Protein AF-A0A2J7TBV0-F1 (afdb_monomer_lite)

Structure (mmCIF, N/CA/C/O backbone):
data_AF-A0A2J7TBV0-F1
#
_entry.id   AF-A0A2J7TBV0-F1
#
loop_
_atom_site.group_PDB
_atom_site.id
_atom_site.type_symbol
_atom_site.label_atom_id
_atom_site.label_alt_id
_atom_site.label_comp_id
_atom_site.label_asym_id
_atom_site.label_entity_id
_atom_site.label_seq_id
_atom_site.pdbx_PDB_ins_code
_atom_site.Cartn_x
_atom_site.Cartn_y
_atom_site.Cartn_z
_atom_site.occupancy
_atom_site.B_iso_or_equiv
_atom_site.auth_seq_id
_atom_site.auth_comp_id
_atom_site.auth_asym_id
_atom_site.auth_atom_id
_atom_site.pdbx_PDB_model_num
ATOM 1 N N . MET A 1 1 ? -42.377 -60.616 -18.550 1.00 42.97 1 MET A N 1
ATOM 2 C CA . MET A 1 1 ? -41.086 -60.038 -18.111 1.00 42.97 1 MET A CA 1
ATOM 3 C C . MET A 1 1 ? -41.084 -58.560 -18.477 1.00 42.97 1 MET A C 1
ATOM 5 O O . MET A 1 1 ? -40.871 -58.230 -19.633 1.00 42.97 1 MET A O 1
ATOM 9 N N . ILE A 1 2 ? -41.424 -57.682 -17.532 1.00 37.06 2 ILE A N 1
ATOM 10 C CA . ILE A 1 2 ? -41.515 -56.232 -17.755 1.00 37.06 2 ILE A CA 1
ATOM 11 C C . ILE A 1 2 ? -40.296 -55.597 -17.078 1.00 37.06 2 ILE A C 1
ATOM 13 O O . ILE A 1 2 ? -40.142 -55.710 -15.865 1.00 37.06 2 ILE A O 1
ATOM 17 N N . LYS A 1 3 ? -39.403 -54.981 -17.861 1.00 40.81 3 LYS A N 1
ATOM 18 C CA . LYS A 1 3 ? -38.279 -54.185 -17.348 1.00 40.81 3 LYS A CA 1
ATOM 19 C C . LYS A 1 3 ? -38.785 -52.775 -17.041 1.00 40.81 3 LYS A C 1
ATOM 21 O O . LYS A 1 3 ? -38.990 -51.991 -17.960 1.00 40.81 3 LYS A O 1
ATOM 26 N N . VAL A 1 4 ? -38.953 -52.453 -15.761 1.00 39.38 4 VAL A N 1
ATOM 27 C CA . VAL A 1 4 ? -39.132 -51.071 -15.293 1.00 39.38 4 VAL A CA 1
ATOM 28 C C . VAL A 1 4 ? -37.764 -50.563 -14.844 1.00 39.38 4 VAL A C 1
ATOM 30 O O . VAL A 1 4 ? -37.276 -50.917 -13.776 1.00 39.38 4 VAL A O 1
ATOM 33 N N . GLY A 1 5 ? -37.106 -49.785 -15.702 1.00 37.09 5 GLY A N 1
ATOM 34 C CA . GLY A 1 5 ? -35.880 -49.069 -15.364 1.00 37.09 5 GLY A CA 1
ATOM 35 C C . GLY A 1 5 ? -36.220 -47.690 -14.813 1.00 37.09 5 GLY A C 1
ATOM 36 O O . GLY A 1 5 ? -36.331 -46.739 -15.579 1.00 37.09 5 GLY A O 1
ATOM 37 N N . ALA A 1 6 ? -36.384 -47.574 -13.497 1.00 41.81 6 ALA A N 1
ATOM 38 C CA . ALA A 1 6 ? -36.462 -46.281 -12.827 1.00 41.81 6 ALA A CA 1
ATOM 39 C C . ALA A 1 6 ? -35.046 -45.690 -12.710 1.00 41.81 6 ALA A C 1
ATOM 41 O O . ALA A 1 6 ? -34.266 -46.090 -11.848 1.00 41.81 6 ALA A O 1
ATOM 42 N N . LYS A 1 7 ? -34.694 -44.740 -13.582 1.00 44.16 7 LYS A N 1
ATOM 43 C CA . LYS A 1 7 ? -33.572 -43.826 -13.331 1.00 44.16 7 LYS A CA 1
ATOM 44 C C . LYS A 1 7 ? -34.118 -42.630 -12.556 1.00 44.16 7 LYS A C 1
ATOM 46 O O . LYS A 1 7 ? -34.693 -41.719 -13.141 1.00 44.16 7 LYS A O 1
ATOM 51 N N . SER A 1 8 ? -33.956 -42.668 -11.236 1.00 41.19 8 SER A N 1
ATOM 52 C CA . SER A 1 8 ? -34.124 -41.496 -10.377 1.00 41.19 8 SER A CA 1
ATOM 53 C C . SER A 1 8 ? -32.992 -40.517 -10.693 1.00 41.19 8 SER A C 1
ATOM 55 O O . SER A 1 8 ? -31.846 -40.731 -10.301 1.00 41.19 8 SER A O 1
ATOM 57 N N . SER A 1 9 ? -33.291 -39.493 -11.492 1.00 42.16 9 SER A N 1
ATOM 58 C CA . SER A 1 9 ? -32.390 -38.367 -11.727 1.00 42.16 9 SER A CA 1
ATOM 59 C C . SER A 1 9 ? -32.469 -37.459 -10.506 1.00 42.16 9 SER A C 1
ATOM 61 O O . SER A 1 9 ? -33.382 -36.645 -10.392 1.00 42.16 9 SER A O 1
ATOM 63 N N . ALA A 1 10 ? -31.545 -37.641 -9.564 1.00 45.66 10 ALA A N 1
ATOM 64 C CA . ALA A 1 10 ? -31.385 -36.734 -8.440 1.00 45.66 10 ALA A CA 1
ATOM 65 C C . ALA A 1 10 ? -31.025 -35.340 -8.976 1.00 45.66 10 ALA A C 1
ATOM 67 O O . ALA A 1 10 ? -29.936 -35.125 -9.506 1.00 45.66 10 ALA A O 1
ATOM 68 N N . LEU A 1 11 ? -31.969 -34.407 -8.856 1.00 44.00 11 LEU A N 1
ATOM 69 C CA . LEU A 1 11 ? -31.738 -32.973 -8.978 1.00 44.00 11 LEU A CA 1
ATOM 70 C C . LEU A 1 11 ? -30.749 -32.566 -7.880 1.00 44.00 11 LEU A C 1
ATOM 72 O O . LEU A 1 11 ? -31.141 -32.348 -6.736 1.00 44.00 11 LEU A O 1
ATOM 76 N N . GLN A 1 12 ? -29.460 -32.503 -8.209 1.00 44.91 12 GLN A N 1
ATOM 77 C CA . GLN A 1 12 ? -28.516 -31.737 -7.405 1.00 44.91 12 GLN A CA 1
ATOM 78 C C . GLN A 1 12 ? -28.808 -30.253 -7.661 1.00 44.91 12 GLN A C 1
ATOM 80 O O . GLN A 1 12 ? -28.799 -29.840 -8.825 1.00 44.91 12 GLN A O 1
ATOM 85 N N . PRO A 1 13 ? -29.091 -29.441 -6.630 1.00 43.09 13 PRO A N 1
ATOM 86 C CA . PRO A 1 13 ? -29.135 -28.002 -6.813 1.00 43.09 13 PRO A CA 1
ATOM 87 C C . PRO A 1 13 ? -27.728 -27.540 -7.202 1.00 43.09 13 PRO A C 1
ATOM 89 O O . PRO A 1 13 ? -26.787 -27.681 -6.422 1.00 43.09 13 PRO A O 1
ATOM 92 N N . GLN A 1 14 ? -27.579 -27.027 -8.426 1.00 43.31 14 GLN A N 1
ATOM 93 C CA . GLN A 1 14 ? -26.385 -26.286 -8.816 1.00 43.31 14 GLN A CA 1
ATOM 94 C C . GLN A 1 14 ? -26.271 -25.093 -7.869 1.00 43.31 14 GLN A C 1
ATOM 96 O O . GLN A 1 14 ? -27.146 -24.226 -7.844 1.00 43.31 14 GLN A O 1
ATOM 101 N N . ALA A 1 15 ? -25.220 -25.089 -7.051 1.00 40.31 15 ALA A N 1
ATOM 102 C CA . ALA A 1 15 ? -24.839 -23.915 -6.295 1.00 40.31 15 ALA A CA 1
ATOM 103 C C . ALA A 1 15 ? -24.536 -22.818 -7.317 1.00 40.31 15 ALA A C 1
ATOM 105 O O . ALA A 1 15 ? -23.576 -22.913 -8.078 1.00 40.31 15 ALA A O 1
ATOM 106 N N . VAL A 1 16 ? -25.410 -21.818 -7.381 1.00 43.25 16 VAL A N 1
ATOM 107 C CA . VAL A 1 16 ? -25.136 -20.577 -8.093 1.00 43.25 16 VAL A CA 1
ATOM 108 C C . VAL A 1 16 ? -24.029 -19.905 -7.292 1.00 43.25 16 VAL A C 1
ATOM 110 O O . VAL A 1 16 ? -24.290 -19.279 -6.265 1.00 43.25 16 VAL A O 1
ATOM 113 N N . GLU A 1 17 ? -22.780 -20.129 -7.695 1.00 41.47 17 GLU A N 1
ATOM 114 C CA . GLU A 1 17 ? -21.647 -19.351 -7.213 1.00 41.47 17 GLU A CA 1
ATOM 115 C C . GLU A 1 17 ? -21.907 -17.905 -7.632 1.00 41.47 17 GLU A C 1
ATOM 117 O O . GLU A 1 17 ? -21.754 -17.516 -8.785 1.00 41.47 17 GLU A O 1
ATOM 122 N N . SER A 1 18 ? -22.422 -17.124 -6.687 1.00 43.84 18 SER A N 1
ATOM 123 C CA . SER A 1 18 ? -22.529 -15.681 -6.815 1.00 43.84 18 SER A CA 1
ATOM 124 C C . SER A 1 18 ? -21.120 -15.135 -7.046 1.00 43.84 18 SER A C 1
ATOM 126 O O . SER A 1 18 ? -20.334 -15.088 -6.099 1.00 43.84 18 SER A O 1
ATOM 128 N N . GLU A 1 19 ? -20.825 -14.696 -8.273 1.00 43.16 19 GLU A N 1
ATOM 129 C CA . GLU A 1 19 ? -19.667 -13.875 -8.664 1.00 43.16 19 GLU A CA 1
ATOM 130 C C . GLU A 1 19 ? -19.711 -12.497 -7.974 1.00 43.16 19 GLU A C 1
ATOM 132 O O . GLU A 1 19 ? -19.735 -11.441 -8.605 1.00 43.16 19 GLU A O 1
ATOM 137 N N . ALA A 1 20 ? -19.744 -12.469 -6.643 1.00 45.41 20 ALA A N 1
ATOM 138 C CA . ALA A 1 20 ? -19.307 -11.278 -5.943 1.00 45.41 20 ALA A CA 1
ATOM 139 C C . ALA A 1 20 ? -17.801 -11.158 -6.227 1.00 45.41 20 ALA A C 1
ATOM 141 O O . ALA A 1 20 ? -17.081 -12.132 -5.980 1.00 45.41 20 ALA A O 1
ATOM 142 N N . PRO A 1 21 ? -17.308 -10.026 -6.763 1.00 52.91 21 PRO A N 1
ATOM 143 C CA . PRO A 1 21 ? -15.885 -9.860 -7.010 1.00 52.91 21 PRO A CA 1
ATOM 144 C C . PRO A 1 21 ? -15.142 -10.140 -5.707 1.00 52.91 21 PRO A C 1
ATOM 146 O O . PRO A 1 21 ? -15.415 -9.514 -4.678 1.00 52.91 21 PRO A O 1
ATOM 149 N N . SER A 1 22 ? -14.257 -11.139 -5.740 1.00 70.94 22 SER A N 1
ATOM 150 C CA . SER A 1 22 ? -13.472 -11.537 -4.579 1.00 70.94 22 SER A CA 1
ATOM 151 C C . SER A 1 22 ? -12.719 -10.311 -4.074 1.00 70.94 22 SER A C 1
ATOM 153 O O . SER A 1 22 ? -11.893 -9.745 -4.791 1.00 7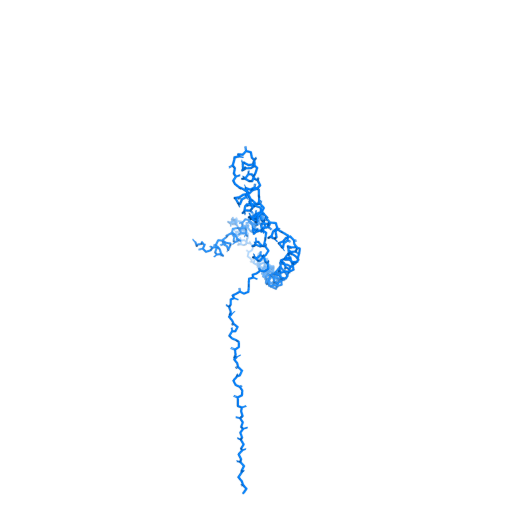0.94 22 SER A O 1
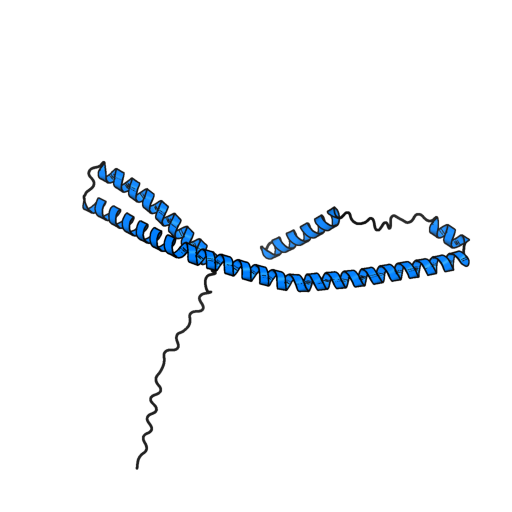ATOM 155 N N . GLU A 1 23 ? -13.046 -9.870 -2.864 1.00 84.75 23 GLU A N 1
ATOM 156 C CA . GLU A 1 23 ? -12.436 -8.702 -2.241 1.00 84.75 23 GLU A CA 1
ATOM 157 C C . GLU A 1 23 ? -10.908 -8.835 -2.237 1.00 84.75 23 GLU A C 1
ATOM 159 O O . GLU A 1 23 ? -10.368 -9.873 -1.842 1.00 84.75 23 GLU A O 1
ATOM 164 N N . SER A 1 24 ? -10.199 -7.787 -2.672 1.00 91.44 24 SER A N 1
ATOM 165 C CA . SER A 1 24 ? -8.737 -7.833 -2.705 1.00 91.44 24 SER A CA 1
ATOM 166 C C . SER A 1 24 ? -8.167 -7.996 -1.284 1.00 91.44 24 SER A C 1
ATOM 168 O O . SER A 1 24 ? -8.729 -7.447 -0.328 1.00 91.44 24 SER A O 1
ATOM 170 N N . PRO A 1 25 ? -7.018 -8.677 -1.106 1.00 91.12 25 PRO A N 1
ATOM 171 C CA . PRO A 1 25 ? -6.376 -8.799 0.203 1.00 91.12 25 PRO A CA 1
ATOM 172 C C . PRO A 1 25 ? -6.093 -7.447 0.877 1.00 91.12 25 PRO A C 1
ATOM 174 O O . PRO A 1 25 ? -6.204 -7.329 2.097 1.00 91.12 25 PRO A O 1
ATOM 177 N N . ALA A 1 26 ? -5.778 -6.413 0.089 1.00 90.56 26 ALA A N 1
ATOM 178 C CA . ALA A 1 26 ? -5.556 -5.057 0.586 1.00 90.56 26 ALA A CA 1
ATOM 179 C C . ALA A 1 26 ? -6.853 -4.410 1.098 1.00 90.56 26 ALA A C 1
ATOM 181 O O . ALA A 1 26 ? -6.856 -3.809 2.172 1.00 90.56 26 ALA A O 1
ATOM 182 N N . THR A 1 27 ? -7.961 -4.582 0.374 1.00 94.00 27 THR A N 1
ATOM 183 C CA . THR A 1 27 ? -9.289 -4.098 0.784 1.00 94.00 27 THR A CA 1
ATOM 184 C C . THR A 1 27 ? -9.754 -4.800 2.060 1.00 94.00 27 THR A C 1
ATOM 186 O O . THR A 1 27 ? -10.174 -4.136 3.007 1.00 94.00 27 THR A O 1
ATOM 189 N N . ALA A 1 28 ? -9.576 -6.122 2.137 1.00 93.06 28 ALA A N 1
ATOM 190 C CA . ALA A 1 28 ? -9.932 -6.907 3.315 1.00 93.06 28 ALA A CA 1
ATOM 191 C C . ALA A 1 28 ? -9.122 -6.500 4.557 1.00 93.06 28 ALA A C 1
ATOM 193 O O . ALA A 1 28 ? -9.680 -6.419 5.656 1.00 93.06 28 ALA A O 1
ATOM 194 N N . LEU A 1 29 ? -7.824 -6.218 4.389 1.00 94.50 29 LEU A N 1
ATOM 195 C CA . LEU A 1 29 ? -6.967 -5.685 5.448 1.00 94.50 29 LEU A CA 1
ATOM 196 C C . LEU A 1 29 ? -7.436 -4.298 5.903 1.00 94.50 29 LEU A C 1
ATOM 198 O O . LEU A 1 29 ? -7.641 -4.093 7.097 1.00 94.50 29 LEU A O 1
ATOM 202 N N . ALA A 1 30 ? -7.652 -3.374 4.962 1.00 94.56 30 ALA A N 1
ATOM 203 C CA . ALA A 1 30 ? -8.100 -2.015 5.260 1.00 94.56 30 ALA A CA 1
ATOM 204 C C . ALA A 1 30 ? -9.441 -2.005 6.005 1.00 94.56 30 ALA A C 1
ATOM 206 O O . ALA A 1 30 ? -9.587 -1.301 7.003 1.00 94.56 30 ALA A O 1
ATOM 207 N N . ARG A 1 31 ? -10.397 -2.842 5.582 1.00 95.38 31 ARG A N 1
ATOM 208 C CA . ARG A 1 31 ? -11.678 -3.005 6.276 1.00 95.38 31 ARG A CA 1
ATOM 209 C C . ARG A 1 31 ? -11.481 -3.538 7.696 1.00 95.38 31 ARG A C 1
ATOM 211 O O . ARG A 1 31 ? -12.053 -2.991 8.632 1.00 95.38 31 ARG A O 1
ATOM 218 N N . ALA A 1 32 ? -10.662 -4.574 7.879 1.00 95.06 32 ALA A N 1
ATOM 219 C CA . ALA A 1 32 ? -10.413 -5.147 9.202 1.00 95.06 32 ALA A CA 1
ATOM 220 C C . ALA A 1 32 ? -9.733 -4.155 10.164 1.00 95.06 32 ALA A C 1
ATOM 222 O O . ALA A 1 32 ? -10.087 -4.117 11.345 1.00 95.06 32 ALA A O 1
ATOM 223 N N . ASP A 1 33 ? -8.790 -3.346 9.671 1.00 96.50 33 ASP A N 1
ATOM 224 C CA . ASP A 1 33 ? -8.160 -2.278 10.452 1.00 96.50 33 ASP A CA 1
ATOM 225 C C . ASP A 1 33 ? -9.165 -1.159 10.782 1.00 96.50 33 ASP A C 1
ATOM 227 O O . ASP A 1 33 ? -9.232 -0.726 11.935 1.00 96.50 33 ASP A O 1
ATOM 231 N N . ALA A 1 34 ? -10.001 -0.745 9.823 1.00 96.88 34 ALA A N 1
ATOM 232 C CA . ALA A 1 34 ? -11.037 0.267 10.035 1.00 96.88 34 ALA A CA 1
ATOM 233 C C . ALA A 1 34 ? -12.075 -0.172 11.078 1.00 96.88 34 ALA A C 1
ATOM 235 O O . ALA A 1 34 ? -12.381 0.580 12.001 1.00 96.88 34 ALA A O 1
ATOM 236 N N . GLU A 1 35 ? -12.565 -1.410 10.991 1.00 96.69 35 GLU A N 1
ATOM 237 C CA . GLU A 1 35 ? -13.496 -1.968 11.975 1.00 96.69 35 GLU A CA 1
ATOM 238 C C . GLU A 1 35 ? -12.882 -2.043 13.379 1.00 96.69 35 GLU A C 1
ATOM 240 O O . GLU A 1 35 ? -13.554 -1.757 14.369 1.00 96.69 35 GLU A O 1
ATOM 245 N N . ARG A 1 36 ? -11.591 -2.390 13.485 1.00 97.56 36 ARG A N 1
ATOM 246 C CA . ARG A 1 36 ? -10.885 -2.395 14.774 1.00 97.56 36 ARG A CA 1
ATOM 247 C C . ARG A 1 36 ? -10.792 -0.991 15.366 1.00 97.56 36 ARG A C 1
ATOM 249 O O . ARG A 1 36 ? -11.001 -0.828 16.565 1.00 97.56 36 ARG A O 1
ATOM 256 N N . LEU A 1 37 ? -10.446 0.005 14.550 1.00 97.75 37 LEU A N 1
ATOM 257 C CA . LEU A 1 37 ? -10.337 1.400 14.986 1.00 97.75 37 LEU A CA 1
ATOM 258 C C . LEU A 1 37 ? -11.698 1.971 15.396 1.00 97.75 37 LEU A C 1
ATOM 260 O O . LEU A 1 37 ? -11.785 2.627 16.431 1.00 97.75 37 LEU A O 1
ATOM 264 N N . ALA A 1 38 ? -12.756 1.663 14.644 1.00 97.56 38 ALA A N 1
ATOM 265 C CA . ALA A 1 38 ? -14.120 2.045 14.993 1.00 97.56 38 ALA A CA 1
ATOM 266 C C . ALA A 1 38 ? -14.545 1.440 16.341 1.00 97.56 38 ALA A C 1
ATOM 268 O O . ALA A 1 38 ? -15.010 2.166 17.213 1.00 97.56 38 ALA A O 1
ATOM 269 N N . ALA A 1 39 ? -14.291 0.144 16.555 1.00 97.38 39 ALA A N 1
ATOM 270 C CA . ALA A 1 39 ? -14.605 -0.521 17.819 1.00 97.38 39 ALA A CA 1
ATOM 271 C C . ALA A 1 39 ? -13.786 0.025 19.006 1.00 97.38 39 ALA A C 1
ATOM 273 O O . ALA A 1 39 ? -14.289 0.085 20.125 1.00 97.38 39 ALA A O 1
ATOM 274 N N . LEU A 1 40 ? -12.534 0.449 18.784 1.00 98.06 40 LEU A N 1
ATOM 275 C CA . LEU A 1 40 ? -11.731 1.127 19.810 1.00 98.06 40 LEU A CA 1
ATOM 276 C C . LEU A 1 40 ? -12.327 2.484 20.195 1.00 98.06 40 LEU A C 1
ATOM 278 O O . LEU A 1 40 ? -12.428 2.778 21.383 1.00 98.06 40 LEU A O 1
ATOM 282 N N . ALA A 1 41 ? -12.734 3.285 19.208 1.00 97.88 41 ALA A N 1
ATOM 283 C CA . ALA A 1 41 ? -13.358 4.583 19.448 1.00 97.88 41 ALA A CA 1
ATOM 284 C C . ALA A 1 41 ? -14.712 4.441 20.161 1.00 97.88 41 ALA A C 1
ATOM 286 O O . ALA A 1 41 ? -14.973 5.150 21.130 1.00 97.88 41 ALA A O 1
ATOM 287 N N . GLU A 1 42 ? -15.541 3.488 19.727 1.00 97.69 42 GLU A N 1
ATOM 288 C CA . GLU A 1 42 ? -16.819 3.165 20.370 1.00 97.69 42 GLU A CA 1
ATOM 289 C C . GLU A 1 42 ? -16.612 2.733 21.827 1.00 97.69 42 GLU A C 1
ATOM 291 O O . GLU A 1 42 ? -17.279 3.240 22.727 1.00 97.69 42 GLU A O 1
ATOM 296 N N . ARG A 1 43 ? -15.639 1.850 22.089 1.00 98.00 43 ARG A N 1
ATOM 297 C CA . ARG A 1 43 ? -15.316 1.416 23.453 1.00 98.00 43 ARG A CA 1
ATOM 298 C C . ARG A 1 43 ? -14.933 2.591 24.349 1.00 98.00 43 ARG A C 1
ATOM 300 O O . ARG A 1 43 ? -15.389 2.643 25.486 1.00 98.00 43 ARG A O 1
ATOM 307 N N . GLU A 1 44 ? -14.104 3.508 23.860 1.00 98.06 44 GLU A N 1
ATOM 308 C CA . GLU A 1 44 ? -13.669 4.674 24.636 1.00 98.06 44 GLU A CA 1
ATOM 309 C C . GLU A 1 44 ? -14.856 5.573 25.013 1.00 98.06 44 GLU A C 1
ATOM 311 O O . GLU A 1 44 ? -15.001 5.966 26.170 1.00 98.06 44 GLU A O 1
ATOM 316 N N . GLN A 1 45 ? -15.766 5.818 24.064 1.00 97.75 45 GLN A N 1
ATOM 317 C CA . GLN A 1 45 ? -17.000 6.568 24.317 1.00 97.75 45 GLN A CA 1
ATOM 318 C C . GLN A 1 45 ? -17.892 5.872 25.351 1.00 97.75 45 GLN A C 1
ATOM 320 O O . GLN A 1 45 ? -18.423 6.522 26.251 1.00 97.75 45 GLN A O 1
ATOM 325 N N . LEU A 1 46 ? -18.038 4.549 25.253 1.00 97.62 46 LEU A N 1
ATOM 326 C CA . LEU A 1 46 ? -18.834 3.763 26.195 1.00 97.62 46 LEU A CA 1
ATOM 327 C C . LEU A 1 46 ? -18.223 3.747 27.600 1.00 97.62 46 LEU A C 1
ATOM 329 O O . LEU A 1 46 ? -18.963 3.824 28.575 1.00 97.62 46 LEU A O 1
ATOM 333 N N . ILE A 1 47 ? -16.892 3.691 27.721 1.00 96.38 47 ILE A N 1
ATOM 334 C CA . ILE A 1 47 ? -16.195 3.802 29.011 1.00 96.38 47 ILE A CA 1
ATOM 335 C C . ILE A 1 47 ? -16.455 5.174 29.643 1.00 96.38 47 ILE A C 1
ATOM 337 O O . ILE A 1 47 ? -16.772 5.237 30.831 1.00 96.38 47 ILE A O 1
ATOM 341 N N . GLY A 1 48 ? -16.382 6.254 28.856 1.00 95.31 48 GLY A N 1
ATOM 342 C CA . GLY A 1 48 ? -16.729 7.602 29.317 1.00 95.31 48 GLY A CA 1
ATOM 343 C C . GLY A 1 48 ? -18.174 7.686 29.812 1.00 95.31 48 GLY A C 1
ATOM 344 O O . GLY A 1 48 ? -18.416 8.077 30.952 1.00 95.31 48 GLY A O 1
ATOM 345 N N . ARG A 1 49 ? -19.126 7.200 29.007 1.00 95.62 49 ARG A N 1
ATOM 346 C CA . ARG A 1 49 ? -20.549 7.153 29.372 1.00 95.62 49 ARG A CA 1
ATOM 347 C C . ARG A 1 49 ? -20.798 6.335 30.639 1.00 95.62 49 ARG A C 1
ATOM 349 O O . ARG A 1 49 ? -21.556 6.755 31.505 1.00 95.62 49 ARG A O 1
ATOM 356 N N . ARG A 1 50 ? -20.146 5.179 30.778 1.00 95.62 50 ARG A N 1
ATOM 357 C CA . ARG A 1 50 ? -20.237 4.342 31.981 1.00 95.62 50 ARG A CA 1
ATOM 358 C C . ARG A 1 50 ? -19.746 5.089 33.221 1.00 95.62 50 ARG A C 1
ATOM 360 O O . ARG A 1 50 ? -20.369 4.990 34.272 1.00 95.62 50 ARG A O 1
ATOM 367 N N . ALA A 1 51 ? -18.638 5.823 33.111 1.00 94.44 51 ALA A N 1
ATOM 368 C CA . ALA A 1 51 ? -18.101 6.608 34.219 1.00 94.44 51 ALA A CA 1
ATOM 369 C C . ALA A 1 51 ? -19.064 7.729 34.646 1.00 94.44 51 ALA A C 1
ATOM 371 O O . ALA A 1 51 ? -19.268 7.924 35.841 1.00 94.44 51 ALA A O 1
ATOM 372 N N . GLU A 1 52 ? -19.699 8.412 33.689 1.00 94.88 52 GLU A N 1
ATOM 373 C CA . GLU A 1 52 ? -20.738 9.416 33.959 1.00 94.88 52 GLU A CA 1
ATOM 374 C C . GLU A 1 52 ? -21.963 8.802 34.648 1.00 94.88 52 GLU A C 1
ATOM 376 O O . GLU A 1 52 ? -22.463 9.356 35.624 1.00 94.88 52 GLU A O 1
ATOM 381 N N . MET A 1 53 ? -22.411 7.630 34.190 1.00 93.75 53 MET A N 1
ATOM 382 C CA . MET A 1 53 ? -23.549 6.915 34.775 1.00 93.75 53 MET A CA 1
ATOM 383 C C . MET A 1 53 ? -23.281 6.475 36.216 1.00 93.75 53 MET A C 1
ATOM 385 O O . MET A 1 53 ? -24.147 6.643 37.067 1.00 93.75 53 MET A O 1
ATOM 389 N N . LEU A 1 54 ? -22.072 5.984 36.505 1.00 91.44 54 LEU A N 1
ATOM 390 C CA . LEU A 1 54 ? -21.659 5.608 37.863 1.00 91.44 54 LEU A CA 1
ATOM 391 C C . LEU A 1 54 ? -21.453 6.809 38.796 1.00 91.44 54 LEU A C 1
ATOM 393 O O . LEU A 1 54 ? -21.506 6.646 40.013 1.00 91.44 54 LEU A O 1
ATOM 397 N N . ALA A 1 55 ? -21.177 7.996 38.250 1.00 92.06 55 ALA A N 1
ATOM 398 C CA . ALA A 1 55 ? -21.098 9.234 39.022 1.00 92.06 55 ALA A CA 1
ATOM 399 C C . ALA A 1 55 ? -22.481 9.861 39.288 1.00 92.06 55 ALA A C 1
ATOM 401 O O . ALA A 1 55 ? -22.602 10.703 40.179 1.00 92.06 55 ALA A O 1
ATOM 402 N N . GLY A 1 56 ? -23.499 9.483 38.510 1.00 89.69 56 GLY A N 1
ATOM 403 C CA . GLY A 1 56 ? -24.888 9.908 38.672 1.00 89.69 56 GLY A CA 1
ATOM 404 C C . GLY A 1 56 ? -25.762 8.877 39.393 1.00 89.69 56 GLY A C 1
ATOM 405 O O . GLY A 1 56 ? -25.274 7.937 40.011 1.00 89.69 56 GLY A O 1
ATOM 406 N N . GLU A 1 57 ? -27.079 9.055 39.288 1.00 87.88 57 GLU A N 1
ATOM 407 C CA . GLU A 1 57 ? -28.100 8.116 39.785 1.00 87.88 57 GLU A CA 1
ATOM 408 C C . GLU A 1 57 ? -28.662 7.258 38.634 1.00 87.88 57 GLU A C 1
ATOM 410 O O . GLU A 1 57 ? -29.875 7.118 38.484 1.00 87.88 57 GLU A O 1
ATOM 415 N N . ALA A 1 58 ? -27.790 6.743 37.758 1.00 89.25 58 ALA A N 1
ATOM 416 C CA . ALA A 1 58 ? -28.224 5.839 36.693 1.00 89.25 58 ALA A CA 1
ATOM 417 C C . ALA A 1 58 ? -28.735 4.519 37.285 1.00 89.25 58 ALA A C 1
ATOM 419 O O . ALA A 1 58 ? -28.218 4.040 38.297 1.00 89.25 58 ALA A O 1
ATOM 420 N N . ALA A 1 59 ? -29.737 3.922 36.645 1.00 91.75 59 ALA A N 1
ATOM 421 C CA . ALA A 1 59 ? -30.257 2.635 37.082 1.00 91.75 59 ALA A CA 1
ATOM 422 C C . ALA A 1 59 ? -29.311 1.487 36.674 1.00 91.75 59 ALA A C 1
ATOM 424 O O . ALA A 1 59 ? -28.611 1.562 35.659 1.00 91.75 59 ALA A O 1
ATOM 425 N N . ASP A 1 60 ? -29.281 0.415 37.473 1.00 91.12 60 ASP A N 1
ATOM 426 C CA . ASP A 1 60 ? -28.376 -0.727 37.265 1.00 91.12 60 ASP A CA 1
ATOM 427 C C . ASP A 1 60 ? -28.554 -1.381 35.882 1.00 91.12 60 ASP A C 1
ATOM 429 O O . ASP A 1 60 ? -27.579 -1.810 35.263 1.00 91.12 60 ASP A O 1
ATOM 433 N N . ASP A 1 61 ? -29.784 -1.417 35.364 1.00 94.19 61 ASP A N 1
ATOM 434 C CA . ASP A 1 61 ? -30.105 -1.953 34.039 1.00 94.19 61 ASP A CA 1
ATOM 435 C C . ASP A 1 61 ? -29.521 -1.095 32.908 1.00 94.19 61 ASP A C 1
ATOM 437 O O . ASP A 1 61 ? -29.025 -1.625 31.910 1.00 94.19 61 ASP A O 1
ATOM 441 N N . GLU A 1 62 ? -29.502 0.228 33.067 1.00 92.25 62 GLU A N 1
ATOM 442 C CA . GLU A 1 62 ? -28.864 1.125 32.106 1.00 92.25 62 GLU A CA 1
ATOM 443 C C . GLU A 1 62 ? -27.343 0.906 32.072 1.00 92.25 62 GLU A C 1
ATOM 445 O O . GLU A 1 62 ? -26.739 0.878 30.992 1.00 92.25 62 GLU A O 1
ATOM 450 N N . VAL A 1 63 ? -26.717 0.724 33.241 1.00 93.25 63 VAL A N 1
ATOM 451 C CA . VAL A 1 63 ? -25.278 0.429 33.351 1.00 93.25 63 VAL A CA 1
ATOM 452 C C . VAL A 1 63 ? -24.956 -0.924 32.709 1.00 93.25 63 VAL A C 1
ATOM 454 O O . VAL A 1 63 ? -23.983 -1.029 31.956 1.00 93.25 63 VAL A O 1
ATOM 457 N N . GLU A 1 64 ? -25.797 -1.941 32.918 1.00 95.88 64 GLU A N 1
ATOM 458 C CA . GLU A 1 64 ? -25.627 -3.271 32.324 1.00 95.88 64 GLU A CA 1
ATOM 459 C C . GLU A 1 64 ? -25.683 -3.237 30.786 1.00 95.88 64 GLU A C 1
ATOM 461 O O . GLU A 1 64 ? -24.882 -3.898 30.113 1.00 95.88 64 GLU A O 1
ATOM 466 N N . VAL A 1 65 ? -26.569 -2.424 30.197 1.00 97.06 65 VAL A N 1
ATOM 467 C CA . VAL A 1 65 ? -26.629 -2.244 28.735 1.00 97.06 65 VAL A CA 1
ATOM 468 C C . VAL A 1 65 ? -25.314 -1.677 28.191 1.00 97.06 65 VAL A C 1
ATOM 470 O O . VAL A 1 65 ? -24.823 -2.146 27.155 1.00 97.06 65 VAL A O 1
ATOM 473 N N . VAL A 1 66 ? -24.719 -0.698 28.879 1.00 96.56 66 VAL A N 1
ATOM 474 C CA . VAL A 1 66 ? -23.423 -0.122 28.486 1.00 96.56 66 VAL A CA 1
ATOM 475 C C . VAL A 1 66 ? -22.297 -1.145 28.646 1.00 96.56 66 VAL A C 1
ATOM 477 O O . VAL A 1 66 ? -21.477 -1.285 27.736 1.00 96.56 66 VAL A O 1
ATOM 480 N N . ASP A 1 67 ? -22.291 -1.930 29.722 1.00 97.31 67 ASP A N 1
ATOM 481 C CA . ASP A 1 67 ? -21.304 -2.996 29.937 1.00 97.31 67 ASP A CA 1
ATOM 482 C C . ASP A 1 67 ? -21.376 -4.082 28.856 1.00 97.31 67 ASP A C 1
ATOM 484 O O . ASP A 1 67 ? -20.345 -4.529 28.332 1.00 97.31 67 ASP A O 1
ATOM 488 N N . LEU A 1 68 ? -22.584 -4.449 28.424 1.00 98.06 68 LEU A N 1
ATOM 489 C CA . LEU A 1 68 ? -22.774 -5.372 27.310 1.00 98.06 68 LEU A CA 1
ATOM 490 C C . LEU A 1 68 ? -22.257 -4.788 25.985 1.00 98.06 68 LEU A C 1
ATOM 492 O O . LEU A 1 68 ? -21.664 -5.517 25.182 1.00 98.06 68 LEU A O 1
ATOM 496 N N . ALA A 1 69 ? -22.458 -3.491 25.742 1.00 97.56 69 ALA A N 1
ATOM 497 C CA . ALA A 1 69 ? -21.928 -2.809 24.563 1.00 97.56 69 ALA A CA 1
ATOM 498 C C . ALA A 1 69 ? -20.388 -2.771 24.574 1.00 97.56 69 ALA A C 1
ATOM 500 O O . ALA A 1 69 ? -19.760 -3.114 23.568 1.00 97.56 69 ALA A O 1
ATOM 501 N N . ILE A 1 70 ? -19.768 -2.489 25.726 1.00 97.88 70 ILE A N 1
ATOM 502 C CA . ILE A 1 70 ? -18.307 -2.547 25.908 1.00 97.88 70 ILE A CA 1
ATOM 503 C C . ILE A 1 70 ? -17.787 -3.960 25.615 1.00 97.88 70 ILE A C 1
ATOM 505 O O . ILE A 1 70 ? -16.801 -4.128 24.891 1.00 97.88 70 ILE A O 1
ATOM 509 N N . ALA A 1 71 ? -18.462 -4.996 26.120 1.00 97.94 71 ALA A N 1
ATOM 510 C CA . ALA A 1 71 ? -18.087 -6.384 25.862 1.00 97.94 71 ALA A CA 1
ATOM 511 C C . ALA A 1 71 ? -18.177 -6.750 24.369 1.00 97.94 71 ALA A C 1
ATOM 513 O O . ALA A 1 71 ? -17.324 -7.479 23.853 1.00 97.94 71 ALA A O 1
ATOM 514 N N . ARG A 1 72 ? -19.181 -6.232 23.647 1.00 97.94 72 ARG A N 1
ATOM 515 C CA . ARG A 1 72 ? -19.300 -6.407 22.188 1.00 97.94 72 ARG A CA 1
ATOM 516 C C . ARG A 1 72 ? -18.153 -5.719 21.448 1.00 97.94 72 ARG A C 1
ATOM 518 O O . ARG A 1 72 ? -17.529 -6.366 20.607 1.00 97.94 72 ARG A O 1
ATOM 525 N N . ALA A 1 73 ? -17.833 -4.473 21.797 1.00 97.12 73 ALA A N 1
ATOM 526 C CA . ALA A 1 73 ? -16.711 -3.744 21.209 1.00 97.12 73 ALA A CA 1
ATOM 527 C C . ALA A 1 73 ? -15.375 -4.476 21.443 1.00 97.12 73 ALA A C 1
ATOM 529 O O . ALA A 1 73 ? -14.614 -4.689 20.498 1.00 97.12 73 ALA A O 1
ATOM 530 N N . ASN A 1 74 ? -15.129 -4.972 22.662 1.00 98.06 74 ASN A N 1
ATOM 531 C CA . ASN A 1 74 ? -13.939 -5.770 22.986 1.00 98.06 74 ASN A CA 1
ATOM 532 C C . ASN A 1 74 ? -13.835 -7.046 22.142 1.00 98.06 74 ASN A C 1
ATOM 534 O O . ASN A 1 74 ? -12.780 -7.310 21.566 1.00 98.06 74 ASN A O 1
ATOM 538 N N . ARG A 1 75 ? -14.932 -7.796 21.972 1.00 97.94 75 ARG A N 1
ATOM 539 C CA . ARG A 1 75 ? -14.938 -8.983 21.098 1.00 97.94 75 ARG A CA 1
ATOM 540 C C . ARG A 1 75 ? -14.600 -8.639 19.650 1.00 97.94 75 ARG A C 1
ATOM 542 O O . ARG A 1 75 ? -13.902 -9.408 18.990 1.00 97.94 75 ARG A O 1
ATOM 549 N N . THR A 1 76 ? -15.091 -7.512 19.136 1.00 96.81 76 THR A N 1
ATOM 550 C CA . THR A 1 76 ? -14.741 -7.043 17.786 1.00 96.81 76 THR A CA 1
ATOM 551 C C . THR A 1 76 ? -13.252 -6.720 17.692 1.00 96.81 76 THR A C 1
ATOM 553 O O . THR A 1 76 ? -12.589 -7.180 16.761 1.00 96.81 76 THR A O 1
ATOM 556 N N . ILE A 1 77 ? -12.702 -6.004 18.678 1.00 97.31 77 ILE A N 1
ATOM 557 C CA . ILE A 1 77 ? -11.274 -5.668 18.743 1.00 97.31 77 ILE A CA 1
ATOM 558 C C . ILE A 1 77 ? -10.418 -6.937 18.737 1.00 97.31 77 ILE A C 1
ATOM 560 O O . ILE A 1 77 ? -9.529 -7.052 17.895 1.00 97.31 77 ILE A O 1
ATOM 564 N N . GLU A 1 78 ? -10.709 -7.902 19.609 1.00 97.25 78 GLU A N 1
ATOM 565 C CA . GLU A 1 78 ? -9.966 -9.164 19.719 1.00 97.25 78 GLU A CA 1
ATOM 566 C C . GLU A 1 78 ? -10.009 -9.966 18.415 1.00 97.25 78 GLU A C 1
ATOM 568 O O . GLU A 1 78 ? -8.973 -10.381 17.891 1.00 97.25 78 GLU A O 1
ATOM 573 N N . ARG A 1 79 ? -11.204 -10.134 17.830 1.00 96.94 79 ARG A N 1
ATOM 574 C CA . ARG A 1 79 ? -11.372 -10.848 16.555 1.00 96.94 79 ARG A CA 1
ATOM 575 C C . ARG A 1 79 ? -10.547 -10.214 15.444 1.00 96.94 79 ARG A C 1
ATOM 577 O O . ARG A 1 79 ? -9.903 -10.926 14.673 1.00 96.94 79 ARG A O 1
ATOM 584 N N . ARG A 1 80 ? -10.554 -8.881 15.349 1.00 95.50 80 ARG A N 1
ATOM 585 C CA . ARG A 1 80 ? -9.777 -8.172 14.330 1.00 95.50 80 ARG A CA 1
ATOM 586 C C . ARG A 1 80 ? -8.283 -8.237 14.626 1.00 95.50 80 ARG A C 1
ATOM 588 O O . ARG A 1 80 ? -7.525 -8.548 13.717 1.00 95.50 80 ARG A O 1
ATOM 595 N N . GLN A 1 81 ? -7.850 -8.072 15.874 1.00 95.38 81 GLN A N 1
ATOM 596 C CA . GLN A 1 81 ? -6.443 -8.223 16.266 1.00 95.38 81 GLN A CA 1
ATOM 597 C C . GLN A 1 81 ? -5.865 -9.595 15.904 1.00 95.38 81 GLN A C 1
ATOM 599 O O . GLN A 1 81 ? -4.738 -9.657 15.419 1.00 95.38 81 GLN A O 1
ATOM 604 N N . LEU A 1 82 ? -6.636 -10.671 16.072 1.00 95.81 82 LEU A N 1
ATOM 605 C CA . LEU A 1 82 ? -6.217 -12.020 15.681 1.00 95.81 82 LEU A CA 1
ATOM 606 C C . LEU A 1 82 ? -6.162 -12.210 14.156 1.00 95.81 82 LEU A C 1
ATOM 608 O O . LEU A 1 82 ? -5.299 -12.927 13.656 1.00 95.81 82 LEU A O 1
ATOM 612 N N . ALA A 1 83 ? -7.060 -11.567 13.405 1.00 92.88 83 ALA A N 1
ATOM 613 C CA . ALA A 1 83 ? -7.121 -11.689 11.947 1.00 92.88 83 ALA A CA 1
ATOM 614 C C . ALA A 1 83 ? -6.078 -10.827 11.209 1.00 92.88 83 ALA A C 1
ATOM 616 O O . ALA A 1 83 ? -5.625 -11.198 10.123 1.00 92.88 83 ALA A O 1
ATOM 617 N N . LEU A 1 84 ? -5.694 -9.679 11.778 1.00 93.69 84 LEU A N 1
ATOM 618 C CA . LEU A 1 84 ? -4.835 -8.689 11.121 1.00 93.69 84 LEU A CA 1
ATOM 619 C C . LEU A 1 84 ? -3.477 -9.234 10.648 1.00 93.69 84 LEU A C 1
ATOM 621 O O . LEU A 1 84 ? -3.124 -8.948 9.506 1.00 93.69 84 LEU A O 1
ATOM 625 N N . PRO A 1 85 ? -2.715 -10.028 11.428 1.00 96.12 85 PRO A N 1
ATOM 626 C CA . PRO A 1 85 ? -1.432 -10.559 10.966 1.00 96.12 85 PRO A CA 1
ATOM 627 C C . PRO A 1 85 ? -1.557 -11.412 9.696 1.00 96.12 85 PRO A C 1
ATOM 629 O O . PRO A 1 85 ? -0.787 -11.238 8.753 1.00 96.12 85 PRO A O 1
ATOM 632 N N . ALA A 1 86 ? -2.570 -12.281 9.633 1.00 94.12 86 ALA A N 1
ATOM 633 C CA . ALA A 1 86 ? -2.813 -13.124 8.464 1.00 94.12 86 ALA A CA 1
ATOM 634 C C . ALA A 1 86 ? -3.241 -12.297 7.241 1.00 94.12 86 ALA A C 1
ATOM 636 O O . ALA A 1 86 ? -2.793 -12.560 6.125 1.00 94.12 86 ALA A O 1
ATOM 637 N N . LEU A 1 87 ? -4.079 -11.274 7.444 1.00 93.12 87 LEU A N 1
ATOM 638 C CA . LEU A 1 87 ? -4.482 -10.356 6.376 1.00 93.12 87 LEU A CA 1
ATOM 639 C C . LEU A 1 87 ? -3.305 -9.519 5.861 1.00 93.12 87 LEU A C 1
ATOM 641 O O . LEU A 1 87 ? -3.192 -9.322 4.654 1.00 93.12 87 LEU A O 1
ATOM 645 N N . ARG A 1 88 ? -2.398 -9.084 6.745 1.00 95.31 88 ARG A N 1
ATOM 646 C CA . ARG A 1 88 ? -1.169 -8.368 6.366 1.00 95.31 88 ARG A CA 1
ATOM 647 C C . ARG A 1 88 ? -0.263 -9.225 5.501 1.00 95.31 88 ARG A C 1
ATOM 649 O O . ARG A 1 88 ? 0.094 -8.781 4.418 1.00 95.31 88 ARG A O 1
ATOM 656 N N . SER A 1 89 ? 0.012 -10.461 5.920 1.00 94.62 89 SER A N 1
ATOM 657 C CA . SER A 1 89 ? 0.809 -11.401 5.120 1.00 94.62 89 SER A CA 1
ATOM 658 C C . SER A 1 89 ? 0.217 -11.578 3.722 1.00 94.62 89 SER A C 1
ATOM 660 O O . SER A 1 89 ? 0.913 -11.405 2.730 1.00 94.62 89 SER A O 1
ATOM 662 N N . ARG A 1 90 ? -1.097 -11.826 3.626 1.00 94.12 90 ARG A N 1
ATOM 663 C CA . ARG A 1 90 ? -1.774 -11.987 2.328 1.00 94.12 90 ARG A CA 1
ATOM 664 C C . ARG A 1 90 ? -1.700 -10.730 1.461 1.00 94.12 90 ARG A C 1
ATOM 666 O O . ARG A 1 90 ? -1.535 -10.839 0.251 1.00 94.12 90 ARG A O 1
ATOM 673 N N . ALA A 1 91 ? -1.841 -9.547 2.056 1.00 93.38 91 ALA A N 1
ATOM 674 C CA . ALA A 1 91 ? -1.745 -8.282 1.332 1.00 93.38 91 ALA A CA 1
ATOM 675 C C . ALA A 1 91 ? -0.316 -7.986 0.850 1.00 93.38 91 ALA A C 1
ATOM 677 O O . ALA A 1 91 ? -0.145 -7.405 -0.220 1.00 93.38 91 ALA A O 1
ATOM 678 N N . GLU A 1 92 ? 0.701 -8.376 1.618 1.00 94.69 92 GLU A N 1
ATOM 679 C CA . GLU A 1 92 ? 2.107 -8.273 1.221 1.00 94.69 92 GLU A CA 1
ATOM 680 C C . GLU A 1 92 ? 2.447 -9.238 0.088 1.00 94.69 92 GLU A C 1
ATOM 682 O O . GLU A 1 92 ? 3.056 -8.821 -0.894 1.00 94.69 92 GLU A O 1
ATOM 687 N N . ASP A 1 93 ? 2.007 -10.492 0.181 1.00 94.00 93 ASP A N 1
ATOM 688 C CA . ASP A 1 93 ? 2.239 -11.492 -0.861 1.00 94.00 93 ASP A CA 1
ATOM 689 C C . ASP A 1 93 ? 1.544 -11.105 -2.170 1.00 94.00 93 ASP A C 1
ATOM 691 O O . ASP A 1 93 ? 2.162 -11.156 -3.231 1.00 94.00 93 ASP A O 1
ATOM 695 N N . ALA A 1 94 ? 0.302 -10.616 -2.096 1.00 92.19 94 ALA A N 1
ATOM 696 C CA . ALA A 1 94 ? -0.403 -10.084 -3.260 1.00 92.19 94 ALA A CA 1
ATOM 697 C C . ALA A 1 94 ? 0.335 -8.887 -3.881 1.00 92.19 94 ALA A C 1
ATOM 699 O O . ALA A 1 94 ? 0.441 -8.792 -5.101 1.00 92.19 94 ALA A O 1
ATOM 700 N N . ARG A 1 95 ? 0.900 -7.992 -3.056 1.00 91.69 95 ARG A N 1
ATOM 701 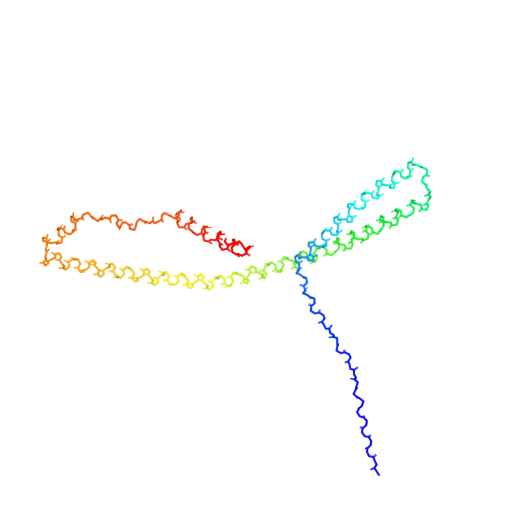C CA . ARG A 1 95 ? 1.727 -6.880 -3.546 1.00 91.69 95 ARG A CA 1
ATOM 702 C C . ARG A 1 95 ? 3.005 -7.364 -4.224 1.00 91.69 95 ARG A C 1
ATOM 704 O O . ARG A 1 95 ? 3.340 -6.840 -5.277 1.00 91.69 95 ARG A O 1
ATOM 711 N N . ARG A 1 96 ? 3.707 -8.348 -3.654 1.00 92.31 96 ARG A N 1
ATOM 712 C CA . ARG A 1 96 ? 4.914 -8.923 -4.273 1.00 92.31 96 ARG A CA 1
ATOM 713 C C . ARG A 1 96 ? 4.598 -9.538 -5.630 1.00 92.31 96 ARG A C 1
ATOM 715 O O . ARG A 1 96 ? 5.267 -9.207 -6.600 1.00 92.31 96 ARG A O 1
ATOM 722 N N . GLN A 1 97 ? 3.545 -10.351 -5.703 1.00 91.19 97 GLN A N 1
ATOM 723 C CA . GLN A 1 97 ? 3.098 -10.969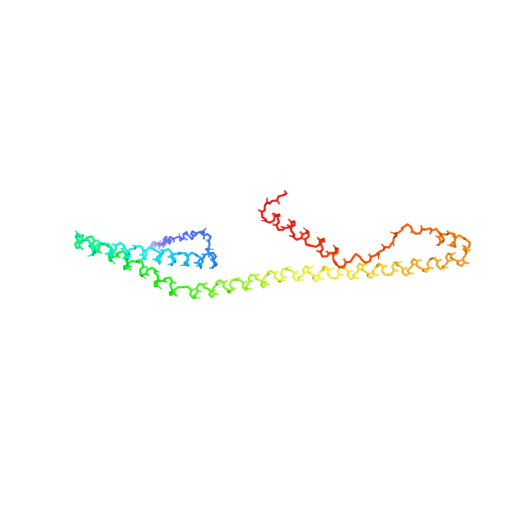 -6.953 1.00 91.19 97 GLN A CA 1
ATOM 724 C C . GLN A 1 97 ? 2.728 -9.923 -8.006 1.00 91.19 97 GLN A C 1
ATOM 726 O O . GLN A 1 97 ? 3.111 -10.065 -9.164 1.00 91.19 97 GLN A O 1
ATOM 731 N N . GLN A 1 98 ? 2.033 -8.854 -7.606 1.00 88.56 98 GLN A N 1
ATOM 732 C CA . GLN A 1 98 ? 1.705 -7.759 -8.514 1.00 88.56 98 GLN A CA 1
ATOM 733 C C . GLN A 1 98 ? 2.970 -7.066 -9.034 1.00 88.56 98 GLN A C 1
ATOM 735 O O . GLN A 1 98 ? 3.121 -6.915 -10.240 1.00 88.56 98 GLN A O 1
ATOM 740 N N . THR A 1 99 ? 3.910 -6.712 -8.153 1.00 90.31 99 THR A N 1
ATOM 741 C CA . THR A 1 99 ? 5.177 -6.085 -8.555 1.00 90.31 99 THR A CA 1
ATOM 742 C C . THR A 1 99 ? 5.991 -6.979 -9.491 1.00 90.31 99 THR A C 1
ATOM 744 O O . THR A 1 99 ? 6.572 -6.487 -10.453 1.00 90.31 99 THR A O 1
ATOM 747 N N . GLU A 1 100 ? 6.045 -8.287 -9.231 1.00 88.31 100 GLU A N 1
ATOM 748 C CA . GLU A 1 100 ? 6.727 -9.250 -10.103 1.00 88.31 100 GLU A CA 1
ATOM 749 C C . GLU A 1 100 ? 6.059 -9.342 -11.479 1.00 88.31 100 GLU A C 1
ATOM 751 O O . GLU A 1 100 ? 6.754 -9.342 -12.497 1.00 88.31 100 GLU A O 1
ATOM 756 N N . ALA A 1 101 ? 4.725 -9.366 -11.527 1.00 85.69 101 ALA A N 1
ATOM 757 C CA . ALA A 1 101 ? 3.968 -9.372 -12.775 1.00 85.69 101 ALA A CA 1
ATOM 758 C C . ALA A 1 101 ? 4.164 -8.072 -13.573 1.00 85.69 101 ALA A C 1
ATOM 760 O O . ALA A 1 101 ? 4.424 -8.122 -14.777 1.00 85.69 101 ALA A O 1
ATOM 761 N N . ASP A 1 102 ? 4.104 -6.921 -12.902 1.00 86.06 102 ASP A N 1
ATOM 762 C CA . ASP A 1 102 ? 4.326 -5.607 -13.509 1.00 86.06 102 ASP A CA 1
ATOM 763 C C . ASP A 1 102 ? 5.756 -5.486 -14.041 1.00 86.06 102 ASP A C 1
ATOM 765 O O . ASP A 1 102 ? 5.971 -5.026 -15.165 1.00 86.06 102 ASP A O 1
ATOM 769 N N . PHE A 1 103 ? 6.740 -5.955 -13.269 1.00 86.75 103 PHE A N 1
ATOM 770 C CA . PHE A 1 103 ? 8.130 -5.991 -13.703 1.00 86.75 103 PHE A CA 1
ATOM 771 C C . PHE A 1 103 ? 8.313 -6.894 -14.922 1.00 86.75 103 PHE A C 1
ATOM 773 O O . PHE A 1 103 ? 8.943 -6.469 -15.884 1.00 86.75 103 PHE A O 1
ATOM 780 N N . ALA A 1 104 ? 7.747 -8.103 -14.923 1.00 85.69 104 ALA A N 1
ATOM 781 C CA . ALA A 1 104 ? 7.830 -9.010 -16.065 1.00 85.69 104 ALA A CA 1
ATOM 782 C C . ALA A 1 104 ? 7.214 -8.385 -17.329 1.00 85.69 104 ALA A C 1
ATOM 784 O O . ALA A 1 104 ? 7.835 -8.396 -18.392 1.00 85.69 104 ALA A O 1
ATOM 785 N N . ALA A 1 105 ? 6.040 -7.760 -17.203 1.00 84.44 105 ALA A N 1
ATOM 786 C CA . ALA A 1 105 ? 5.373 -7.080 -18.311 1.00 84.44 105 ALA A CA 1
ATOM 787 C C . ALA A 1 105 ? 6.163 -5.864 -18.830 1.00 84.44 105 ALA A C 1
ATOM 789 O O . ALA A 1 105 ? 6.182 -5.591 -20.035 1.00 84.44 105 ALA A O 1
ATOM 790 N N . PHE A 1 106 ? 6.816 -5.123 -17.934 1.00 87.94 106 PHE A N 1
ATOM 791 C CA . PHE A 1 106 ? 7.662 -3.987 -18.288 1.00 87.94 106 PHE A CA 1
ATOM 792 C C . PHE A 1 106 ? 8.993 -4.421 -18.916 1.00 87.94 106 PHE A C 1
ATOM 794 O O . PHE A 1 106 ? 9.438 -3.815 -19.891 1.00 87.94 106 PHE A O 1
ATOM 801 N N . TYR A 1 107 ? 9.626 -5.464 -18.379 1.00 88.06 107 TYR A N 1
ATOM 802 C CA . TYR A 1 107 ? 10.982 -5.876 -18.735 1.00 88.06 107 TYR A CA 1
ATOM 803 C C . TYR A 1 107 ? 11.110 -6.261 -20.209 1.00 88.06 107 TYR A C 1
ATOM 805 O O . TYR A 1 107 ? 12.058 -5.839 -20.874 1.00 88.06 107 TYR A O 1
ATOM 813 N N . ASP A 1 108 ? 10.131 -6.984 -20.752 1.00 84.44 108 ASP A N 1
ATOM 814 C CA . ASP A 1 108 ? 10.137 -7.358 -22.169 1.00 84.44 108 ASP A CA 1
ATOM 815 C C . ASP A 1 108 ? 10.054 -6.126 -23.082 1.00 84.44 108 ASP A C 1
ATOM 817 O O . ASP A 1 108 ? 10.805 -6.016 -24.056 1.00 84.44 108 ASP A O 1
ATOM 821 N N . ARG A 1 109 ? 9.213 -5.144 -22.726 1.00 86.88 109 ARG A N 1
ATOM 822 C CA . ARG A 1 109 ? 9.103 -3.871 -23.461 1.00 86.88 109 ARG A CA 1
ATOM 823 C C . ARG A 1 109 ? 10.385 -3.054 -23.364 1.00 86.88 109 ARG A C 1
ATOM 825 O O . ARG A 1 109 ? 10.842 -2.508 -24.365 1.00 86.88 109 ARG A O 1
ATOM 832 N N . TYR A 1 110 ? 10.978 -2.991 -22.175 1.00 84.06 110 TYR A N 1
ATOM 833 C CA . TYR A 1 110 ? 12.250 -2.312 -21.950 1.00 84.06 110 TYR A CA 1
ATOM 834 C C . TYR A 1 110 ? 13.370 -2.922 -22.799 1.00 84.06 110 TYR A C 1
ATOM 836 O O . TYR A 1 110 ? 14.096 -2.204 -23.487 1.00 84.06 110 TYR A O 1
ATOM 844 N N . ARG A 1 111 ? 13.477 -4.255 -22.808 1.00 90.50 111 ARG A N 1
ATOM 845 C CA . ARG A 1 111 ? 14.465 -4.978 -23.611 1.00 90.50 111 ARG A CA 1
ATOM 846 C C . ARG A 1 111 ? 14.270 -4.735 -25.105 1.00 90.50 111 ARG A C 1
ATOM 848 O O . ARG A 1 111 ? 15.252 -4.540 -25.820 1.00 90.50 111 ARG A O 1
ATOM 855 N N . GLN A 1 112 ? 13.026 -4.738 -25.581 1.00 89.62 112 GLN A N 1
ATOM 856 C CA . GLN A 1 112 ? 12.725 -4.423 -26.975 1.00 89.62 112 GLN A CA 1
ATOM 857 C C . GLN A 1 112 ? 13.165 -2.996 -27.327 1.00 89.62 112 GLN A C 1
ATOM 859 O O . GLN A 1 112 ? 13.906 -2.813 -28.290 1.00 89.62 112 GLN A O 1
ATOM 864 N N . ALA A 1 113 ? 12.814 -2.008 -26.499 1.00 87.19 113 ALA A N 1
ATOM 865 C CA . ALA A 1 113 ? 13.206 -0.618 -26.715 1.00 87.19 113 ALA A CA 1
ATOM 866 C C . ALA A 1 113 ? 14.734 -0.425 -26.738 1.00 87.19 113 ALA A C 1
ATOM 868 O O . ALA A 1 113 ? 15.247 0.322 -27.570 1.00 87.19 113 ALA A O 1
ATOM 869 N N . GLN A 1 114 ? 15.480 -1.123 -25.871 1.00 89.38 114 GLN A N 1
ATOM 870 C CA . GLN A 1 114 ? 16.946 -1.094 -25.899 1.00 89.38 114 GLN A CA 1
ATOM 871 C C . GLN A 1 114 ? 17.524 -1.653 -27.203 1.00 89.38 114 GLN A C 1
ATOM 873 O O . GLN A 1 114 ? 18.458 -1.071 -27.758 1.00 89.38 114 GLN A O 1
ATOM 878 N N . ASN A 1 115 ?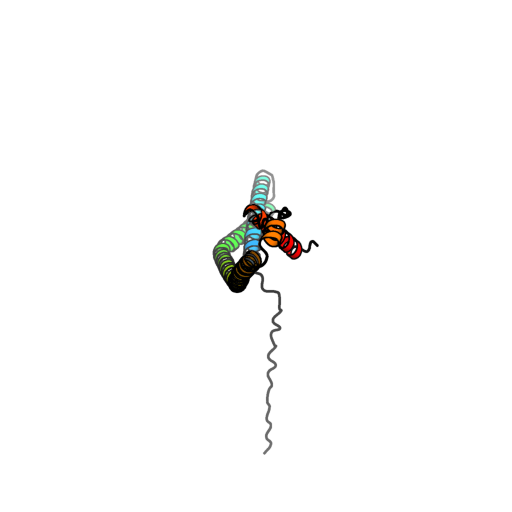 16.978 -2.765 -27.700 1.00 92.00 115 ASN A N 1
ATOM 879 C CA . ASN A 1 115 ? 17.420 -3.350 -28.965 1.00 92.00 115 ASN A CA 1
ATOM 880 C C . ASN A 1 115 ? 17.131 -2.412 -30.142 1.00 92.00 115 ASN A C 1
ATOM 882 O O . ASN A 1 115 ? 18.021 -2.164 -30.955 1.00 92.00 115 ASN A O 1
ATOM 886 N N . ASP A 1 116 ? 15.921 -1.857 -30.204 1.00 88.56 116 ASP A N 1
ATOM 887 C CA . ASP A 1 116 ? 15.506 -0.937 -31.266 1.00 88.56 116 ASP A CA 1
ATOM 888 C C . ASP A 1 116 ? 16.377 0.327 -31.273 1.00 88.56 116 ASP A C 1
ATOM 890 O O . ASP A 1 116 ? 16.837 0.768 -32.329 1.00 88.56 116 ASP A O 1
ATOM 894 N N . PHE A 1 117 ? 16.690 0.862 -30.089 1.00 88.00 117 PHE A N 1
ATOM 895 C CA . PHE A 1 117 ? 17.630 1.969 -29.944 1.00 88.00 117 PHE A CA 1
ATOM 896 C C . PHE A 1 117 ? 19.032 1.606 -30.450 1.00 88.00 117 PHE A C 1
ATOM 898 O O . PHE A 1 117 ? 19.627 2.372 -31.208 1.00 88.00 117 PHE A O 1
ATOM 905 N N . GLY A 1 118 ? 19.557 0.436 -30.075 1.00 84.50 118 GLY A N 1
ATOM 906 C CA . GLY A 1 118 ? 20.869 -0.031 -30.528 1.00 84.50 118 GLY A CA 1
ATOM 907 C C . GLY A 1 118 ? 20.956 -0.161 -32.052 1.00 84.50 118 GLY A C 1
ATOM 908 O O . GLY A 1 118 ? 21.937 0.282 -32.654 1.00 84.50 118 GLY A O 1
ATOM 909 N N . LEU A 1 119 ? 19.910 -0.700 -32.685 1.00 89.19 119 LEU A N 1
ATOM 910 C CA . LEU A 1 119 ? 19.811 -0.802 -34.143 1.00 89.19 119 LEU A CA 1
ATOM 911 C C . LEU A 1 119 ? 19.769 0.578 -34.810 1.00 89.19 119 LEU A C 1
ATOM 913 O O . LEU A 1 119 ? 20.519 0.829 -35.755 1.00 89.19 119 LEU A O 1
ATOM 917 N N . ALA A 1 120 ? 18.933 1.488 -34.302 1.00 87.12 120 ALA A N 1
ATOM 918 C CA . ALA A 1 120 ? 18.825 2.847 -34.829 1.00 87.12 120 ALA A CA 1
ATOM 919 C C . ALA A 1 120 ? 20.146 3.621 -34.694 1.00 87.12 120 ALA A C 1
ATOM 921 O O . ALA A 1 120 ? 20.580 4.288 -35.636 1.00 87.12 120 ALA A O 1
ATOM 922 N N . TYR A 1 121 ? 20.820 3.491 -33.549 1.00 85.50 121 TYR A N 1
ATOM 923 C CA . TYR A 1 121 ? 22.119 4.110 -33.313 1.00 85.50 121 TYR A CA 1
ATOM 924 C C . TYR A 1 121 ? 23.193 3.559 -34.260 1.00 85.50 121 TYR A C 1
ATOM 926 O O . TYR A 1 121 ? 23.919 4.337 -34.881 1.00 85.50 121 TYR A O 1
ATOM 934 N N . GLY A 1 122 ? 23.260 2.234 -34.437 1.00 86.44 122 GLY A N 1
ATOM 935 C CA . GLY A 1 122 ? 24.174 1.600 -35.391 1.00 86.44 122 GLY A CA 1
ATOM 936 C C . GLY A 1 122 ? 23.973 2.118 -36.817 1.00 86.44 122 GLY A C 1
ATOM 937 O O . GLY A 1 122 ? 24.926 2.575 -37.451 1.00 86.44 122 GLY A O 1
ATOM 938 N N . ALA A 1 123 ? 22.722 2.162 -37.284 1.00 85.81 123 ALA A N 1
ATOM 939 C CA . ALA A 1 123 ? 22.379 2.692 -38.604 1.00 85.81 123 ALA A CA 1
ATOM 940 C C . ALA A 1 123 ? 22.768 4.174 -38.771 1.00 85.81 123 ALA A C 1
ATOM 942 O O . ALA A 1 123 ? 23.247 4.584 -39.835 1.00 85.81 123 ALA A O 1
ATOM 943 N N . ALA A 1 124 ? 22.606 4.989 -37.724 1.00 81.50 124 ALA A N 1
ATOM 944 C CA . ALA A 1 124 ? 23.017 6.390 -37.737 1.00 81.50 124 ALA A CA 1
ATOM 945 C C . ALA A 1 124 ? 24.545 6.543 -37.844 1.00 81.50 124 ALA A C 1
ATOM 947 O O . ALA A 1 124 ? 25.029 7.372 -38.621 1.00 81.50 124 ALA A O 1
ATOM 948 N N . VAL A 1 125 ? 25.312 5.723 -37.119 1.00 85.62 125 VAL A N 1
ATOM 949 C CA . VAL A 1 125 ? 26.784 5.716 -37.185 1.00 85.62 125 VAL A CA 1
ATOM 950 C C . VAL A 1 125 ? 27.274 5.292 -38.571 1.00 85.62 125 VAL A C 1
ATOM 952 O O . VAL A 1 125 ? 28.126 5.971 -39.147 1.00 85.62 125 VAL A O 1
ATOM 955 N N . GLU A 1 126 ? 26.708 4.229 -39.146 1.00 84.56 126 GLU A N 1
ATOM 956 C CA . GLU A 1 126 ? 27.039 3.783 -40.506 1.00 84.56 126 GLU A CA 1
ATOM 957 C C . GLU A 1 126 ? 26.719 4.857 -41.552 1.00 84.56 126 GLU A C 1
ATOM 959 O O . GLU A 1 126 ? 27.539 5.158 -42.425 1.00 84.56 126 GLU A O 1
ATOM 964 N N . THR A 1 127 ? 25.551 5.493 -41.435 1.00 82.50 127 THR A N 1
ATOM 965 C CA . THR A 1 127 ? 25.142 6.586 -42.326 1.00 82.50 127 THR A CA 1
ATOM 966 C C . THR A 1 127 ? 26.101 7.766 -42.219 1.00 82.50 127 THR A C 1
ATOM 968 O O . THR A 1 127 ? 26.529 8.303 -43.241 1.00 82.50 127 THR A O 1
ATOM 971 N N . ARG A 1 128 ? 26.507 8.141 -41.000 1.00 79.31 128 ARG A N 1
ATOM 972 C CA . ARG A 1 128 ? 27.498 9.200 -40.773 1.00 79.31 128 ARG A CA 1
ATOM 973 C C . ARG A 1 128 ? 28.840 8.865 -41.423 1.00 79.31 128 ARG A C 1
ATOM 975 O O . ARG A 1 128 ? 29.405 9.725 -42.095 1.00 79.31 128 ARG A O 1
ATOM 982 N N . ALA A 1 129 ? 29.336 7.639 -41.261 1.00 80.06 129 ALA A N 1
ATOM 983 C CA . ALA A 1 129 ? 30.591 7.202 -41.874 1.00 80.06 129 ALA A CA 1
ATOM 984 C C . ALA A 1 129 ? 30.517 7.236 -43.410 1.00 80.06 129 ALA A C 1
ATOM 986 O O . ALA A 1 129 ? 31.428 7.735 -44.073 1.00 80.06 129 ALA A O 1
ATOM 987 N N . ARG A 1 130 ? 29.396 6.782 -43.985 1.00 77.56 130 ARG A N 1
ATOM 988 C CA . ARG A 1 130 ? 29.151 6.845 -45.431 1.00 77.56 130 ARG A CA 1
ATOM 989 C C . ARG A 1 130 ? 29.099 8.284 -45.945 1.00 77.56 130 ARG A C 1
ATOM 991 O O . ARG A 1 130 ? 29.684 8.574 -46.985 1.00 77.56 130 ARG A O 1
ATOM 998 N N . LEU A 1 131 ? 28.406 9.177 -45.238 1.00 75.31 131 LEU A N 1
ATOM 999 C CA . LEU A 1 131 ? 28.337 10.595 -45.595 1.00 75.31 131 LEU A CA 1
ATOM 1000 C C . LEU A 1 131 ? 29.718 11.251 -45.535 1.00 75.31 131 LEU A C 1
ATOM 1002 O O . LEU A 1 131 ? 30.071 11.965 -46.468 1.00 75.31 131 LEU A O 1
ATOM 1006 N N . ALA A 1 132 ? 30.518 10.958 -44.507 1.00 74.25 132 ALA A N 1
ATOM 1007 C CA . ALA A 1 132 ? 31.894 11.444 -44.411 1.00 74.25 132 ALA A CA 1
ATOM 1008 C C . ALA A 1 132 ? 32.732 11.010 -45.626 1.00 74.25 132 ALA A C 1
ATOM 1010 O O . ALA A 1 132 ? 33.335 11.854 -46.283 1.00 74.25 132 ALA A O 1
ATOM 1011 N N . ALA A 1 133 ? 32.667 9.731 -46.013 1.00 75.88 133 ALA A N 1
ATOM 1012 C CA . ALA A 1 133 ? 33.378 9.229 -47.191 1.00 75.88 133 ALA A CA 1
ATOM 1013 C C . ALA A 1 133 ? 32.941 9.919 -48.501 1.00 75.88 133 ALA A C 1
ATOM 1015 O O . ALA A 1 133 ? 33.768 10.193 -49.372 1.00 75.88 133 ALA A O 1
ATOM 1016 N N . ILE A 1 134 ? 31.646 10.223 -48.654 1.00 74.75 134 ILE A N 1
ATOM 1017 C CA . ILE A 1 134 ? 31.129 10.967 -49.814 1.00 74.75 134 ILE A CA 1
ATOM 1018 C C . ILE A 1 134 ? 31.637 12.413 -49.808 1.00 74.75 134 ILE A C 1
ATOM 1020 O O . ILE A 1 134 ? 32.012 12.925 -50.864 1.00 74.75 134 ILE A O 1
ATOM 1024 N N . VAL A 1 135 ? 31.665 13.068 -48.644 1.00 71.44 135 VAL A N 1
ATOM 1025 C CA . VAL A 1 135 ? 32.196 14.430 -48.491 1.00 71.44 135 VAL A CA 1
ATOM 1026 C C . VAL A 1 135 ? 33.684 14.470 -48.836 1.00 71.44 135 VAL A C 1
ATOM 1028 O O . VAL A 1 135 ? 34.085 15.330 -49.617 1.00 71.44 135 VAL A O 1
ATOM 1031 N N . ASP A 1 136 ? 34.481 13.512 -48.360 1.00 73.12 136 ASP A N 1
ATOM 1032 C CA . ASP A 1 136 ? 35.911 13.413 -48.683 1.00 73.12 136 ASP A CA 1
ATOM 1033 C C . ASP A 1 136 ? 36.138 13.188 -50.186 1.00 73.12 136 ASP A C 1
ATOM 1035 O O . ASP A 1 136 ? 36.953 13.865 -50.825 1.00 73.12 136 ASP A O 1
ATOM 1039 N N . ALA A 1 137 ? 35.357 12.292 -50.801 1.00 75.38 137 ALA A N 1
ATOM 1040 C CA . ALA A 1 137 ? 35.391 12.076 -52.244 1.00 75.38 137 ALA A CA 1
ATOM 1041 C C . ALA A 1 137 ? 35.015 13.353 -53.021 1.00 75.38 137 ALA A C 1
ATOM 1043 O O . ALA A 1 137 ? 35.692 13.720 -53.986 1.00 75.38 137 ALA A O 1
ATOM 1044 N N . ALA A 1 138 ? 33.980 14.078 -52.589 1.00 69.69 138 ALA A N 1
ATOM 1045 C CA . ALA A 1 138 ? 33.595 15.354 -53.185 1.00 69.69 138 ALA A CA 1
ATOM 1046 C C . ALA A 1 138 ? 34.678 16.429 -53.000 1.00 69.69 138 ALA A C 1
ATOM 1048 O O . ALA A 1 138 ? 34.936 17.186 -53.937 1.00 69.69 138 ALA A O 1
ATOM 1049 N N . ALA A 1 139 ? 35.349 16.470 -51.845 1.00 69.31 139 ALA A N 1
ATOM 1050 C CA . ALA A 1 139 ? 36.427 17.411 -51.552 1.00 69.31 139 ALA A CA 1
ATOM 1051 C C . ALA A 1 139 ? 37.614 17.205 -52.499 1.00 69.31 139 ALA A C 1
ATOM 1053 O O . ALA A 1 139 ? 38.142 18.172 -53.045 1.00 69.31 139 ALA A O 1
ATOM 1054 N N . SER A 1 140 ? 37.977 15.949 -52.775 1.00 72.56 140 SER A N 1
ATOM 1055 C CA . SER A 1 140 ? 39.059 15.627 -53.716 1.00 72.56 140 SER A CA 1
ATOM 1056 C C . SER A 1 140 ? 38.757 16.025 -55.169 1.00 72.56 140 SER A C 1
ATOM 1058 O O . SER A 1 140 ? 39.669 16.378 -55.913 1.00 72.56 140 SER A O 1
ATOM 1060 N N . ARG A 1 141 ? 37.481 16.002 -55.586 1.00 73.19 141 ARG A N 1
ATOM 1061 C CA . ARG A 1 141 ? 37.068 16.278 -56.975 1.00 73.19 141 ARG A CA 1
ATOM 1062 C C . ARG A 1 141 ? 36.631 17.725 -57.210 1.00 73.19 141 ARG A C 1
ATOM 1064 O O . ARG A 1 141 ? 36.764 18.236 -58.319 1.00 73.19 141 ARG A O 1
ATOM 1071 N N . PHE A 1 142 ? 36.106 18.383 -56.182 1.00 72.62 142 PHE A N 1
ATOM 1072 C CA . PHE A 1 142 ? 35.524 19.723 -56.246 1.00 72.62 142 PHE A CA 1
ATOM 1073 C C . PHE A 1 142 ? 35.923 20.569 -55.029 1.00 72.62 142 PHE A C 1
ATOM 1075 O O . PHE A 1 142 ? 35.067 21.194 -54.398 1.00 72.62 142 PHE A O 1
ATOM 1082 N N . ALA A 1 143 ? 37.223 20.615 -54.719 1.00 62.50 143 ALA A N 1
ATOM 1083 C CA . ALA A 1 143 ? 37.775 21.270 -53.528 1.00 62.50 143 ALA A CA 1
ATOM 1084 C C . ALA A 1 143 ? 37.176 22.662 -53.253 1.00 62.50 143 ALA A C 1
ATOM 1086 O O . ALA A 1 143 ? 36.684 22.912 -52.158 1.00 62.50 143 ALA A O 1
ATOM 1087 N N . GLY A 1 144 ? 37.091 23.533 -54.267 1.00 64.38 144 GLY A N 1
ATOM 1088 C CA . GLY A 1 144 ? 36.540 24.886 -54.106 1.00 64.38 144 GLY A CA 1
ATOM 1089 C C . GLY A 1 144 ? 35.050 24.945 -53.735 1.00 64.38 144 GLY A C 1
ATOM 1090 O O . GLY A 1 144 ? 34.638 25.853 -53.018 1.00 64.38 144 GLY A O 1
ATOM 1091 N N . ARG A 1 145 ? 34.232 23.974 -54.171 1.00 62.22 145 ARG A N 1
ATOM 1092 C CA . ARG A 1 145 ? 32.797 23.913 -53.823 1.00 62.22 145 ARG A CA 1
ATOM 1093 C C . ARG A 1 145 ? 32.573 23.325 -52.434 1.00 62.22 145 ARG A C 1
ATOM 1095 O O . ARG A 1 145 ? 31.682 23.783 -51.729 1.00 62.22 145 ARG A O 1
ATOM 1102 N N . VAL A 1 146 ? 33.393 22.354 -52.029 1.00 58.41 146 VAL A N 1
ATOM 1103 C CA . VAL A 1 146 ? 33.340 21.793 -50.672 1.00 58.41 146 VAL A CA 1
ATOM 1104 C C . VAL A 1 146 ? 33.860 22.794 -49.647 1.00 58.41 146 VAL A C 1
ATOM 1106 O O . VAL A 1 146 ? 33.222 22.964 -48.618 1.00 58.41 146 VAL A O 1
ATOM 1109 N N . SER A 1 147 ? 34.930 23.539 -49.941 1.00 60.03 147 SER A N 1
ATOM 1110 C CA . SER A 1 147 ? 35.371 24.646 -49.083 1.00 60.03 147 SER A CA 1
ATOM 1111 C C . SER A 1 147 ? 34.294 25.723 -48.929 1.00 60.03 147 SER A C 1
ATOM 1113 O O . SER A 1 147 ? 34.083 26.199 -47.821 1.00 60.03 147 SER A O 1
ATOM 1115 N N . ALA A 1 148 ? 33.565 26.066 -49.999 1.00 58.97 148 ALA A N 1
ATOM 1116 C CA . ALA A 1 148 ? 32.444 27.006 -49.925 1.00 58.97 148 ALA A CA 1
ATOM 1117 C C . ALA A 1 148 ? 31.247 26.462 -49.117 1.00 58.97 148 ALA A C 1
ATOM 1119 O O . ALA A 1 148 ? 30.604 27.224 -48.403 1.00 58.97 148 ALA A O 1
ATOM 1120 N N . PHE A 1 149 ? 30.964 25.157 -49.200 1.00 62.31 149 PHE A N 1
ATOM 1121 C CA . PHE A 1 149 ? 29.926 24.491 -48.405 1.00 62.31 149 PHE A CA 1
ATOM 1122 C C . PHE A 1 149 ? 30.307 24.369 -46.920 1.00 62.31 149 PHE A C 1
ATOM 1124 O O . PHE A 1 149 ? 29.485 24.654 -46.062 1.00 62.31 149 PHE A O 1
ATOM 1131 N N . MET A 1 150 ? 31.556 24.007 -46.606 1.00 59.38 150 MET A N 1
ATOM 1132 C CA . MET A 1 150 ? 32.067 23.908 -45.228 1.00 59.38 150 MET A CA 1
ATOM 1133 C C . MET A 1 150 ? 32.245 25.281 -44.563 1.00 59.38 150 MET A C 1
ATOM 1135 O O . MET A 1 150 ? 32.179 25.386 -43.343 1.00 59.38 150 MET A O 1
ATOM 1139 N N . ALA A 1 151 ? 32.478 26.333 -45.356 1.00 63.06 151 ALA A N 1
ATOM 1140 C CA . ALA A 1 151 ? 32.478 27.722 -44.897 1.00 63.06 151 ALA A CA 1
ATOM 1141 C C . ALA A 1 151 ? 31.062 28.319 -44.795 1.00 63.06 151 ALA A C 1
ATOM 1143 O O . ALA A 1 151 ? 30.902 29.419 -44.264 1.00 63.06 151 ALA A O 1
ATOM 1144 N N . TYR A 1 152 ? 30.042 27.621 -45.308 1.00 49.97 152 TYR A N 1
ATOM 1145 C CA . TYR A 1 152 ? 28.652 28.002 -45.106 1.00 49.97 152 TYR A CA 1
ATOM 1146 C C . TYR A 1 152 ? 28.315 27.761 -43.630 1.00 49.97 152 TYR A C 1
ATOM 1148 O O . TYR A 1 152 ? 28.597 26.672 -43.126 1.00 49.97 152 TYR A O 1
ATOM 1156 N N . PRO A 1 153 ? 27.751 28.745 -42.908 1.00 49.75 153 PRO A N 1
ATOM 1157 C CA . PRO A 1 153 ? 27.404 28.558 -41.510 1.00 49.75 153 PRO A CA 1
ATOM 1158 C C . PRO A 1 153 ? 26.427 27.390 -41.424 1.00 49.75 153 PRO A C 1
ATOM 1160 O O . PRO A 1 153 ? 25.322 27.449 -41.967 1.00 49.75 153 PRO A O 1
ATOM 1163 N N . VAL A 1 154 ? 26.861 26.310 -40.776 1.00 54.91 154 VAL A N 1
ATOM 1164 C CA . VAL A 1 154 ? 25.968 25.235 -40.364 1.00 54.91 154 VAL A CA 1
ATOM 1165 C C . VAL A 1 154 ? 24.989 25.919 -39.427 1.00 54.91 154 VAL A C 1
ATOM 1167 O O . VAL A 1 154 ? 25.369 26.298 -38.323 1.00 54.91 154 VAL A O 1
ATOM 1170 N N . ALA A 1 155 ? 23.776 26.201 -39.902 1.00 50.62 155 ALA A N 1
ATOM 1171 C CA . ALA A 1 155 ? 22.704 26.651 -39.036 1.00 50.62 155 ALA A CA 1
ATOM 1172 C C . ALA A 1 155 ? 22.536 25.552 -37.995 1.00 50.62 155 ALA A C 1
ATOM 1174 O O . ALA A 1 155 ? 22.039 24.491 -38.344 1.00 50.62 155 ALA A O 1
ATOM 1175 N N . ASP A 1 156 ? 23.102 25.794 -36.815 1.00 46.84 156 ASP A N 1
ATOM 1176 C CA . ASP A 1 156 ? 23.061 25.041 -35.565 1.00 46.84 156 ASP A CA 1
ATOM 1177 C C . ASP A 1 156 ? 22.336 23.683 -35.649 1.00 46.84 156 ASP A C 1
ATOM 1179 O O . ASP A 1 156 ? 21.297 23.450 -35.043 1.00 46.84 156 ASP A O 1
ATOM 1183 N N . LEU A 1 157 ? 22.883 22.760 -36.444 1.00 45.03 157 LEU A N 1
ATOM 1184 C CA . LEU A 1 157 ? 22.547 21.338 -36.406 1.00 45.03 157 LEU A CA 1
ATOM 1185 C C . LEU A 1 157 ? 23.535 20.676 -35.455 1.00 45.03 157 LEU A C 1
ATOM 1187 O O . LEU A 1 157 ? 24.159 19.657 -35.754 1.00 45.03 157 LEU A O 1
ATOM 1191 N N . THR A 1 158 ? 23.723 21.305 -34.302 1.00 41.16 158 THR A N 1
ATOM 1192 C CA . THR A 1 158 ? 24.242 20.603 -33.158 1.00 41.16 158 THR A CA 1
ATOM 1193 C C . THR A 1 158 ? 23.137 19.633 -32.744 1.00 41.16 158 THR A C 1
ATOM 1195 O O . THR A 1 158 ? 22.083 20.003 -32.235 1.00 41.16 158 THR A O 1
ATOM 1198 N N . LEU A 1 159 ? 23.386 18.338 -32.940 1.00 44.94 159 LEU A N 1
ATOM 1199 C CA . LEU A 1 159 ? 22.943 17.357 -31.954 1.00 44.94 159 LEU A CA 1
ATOM 1200 C C . LEU A 1 159 ? 23.723 17.678 -30.671 1.00 44.94 159 LEU A C 1
ATOM 1202 O O . LEU A 1 159 ? 24.618 16.930 -30.281 1.00 44.94 159 LEU A O 1
ATOM 1206 N N . GLU A 1 160 ? 23.464 18.843 -30.065 1.00 44.59 160 GLU A N 1
ATOM 1207 C CA . GLU A 1 160 ? 23.762 19.041 -28.657 1.00 44.59 160 GLU A CA 1
ATOM 1208 C C . GLU A 1 160 ? 23.142 17.816 -27.983 1.00 44.59 160 GLU A C 1
ATOM 1210 O O . GLU A 1 160 ? 21.975 17.507 -28.262 1.00 44.59 160 GLU A O 1
ATOM 1215 N N . PRO A 1 161 ? 23.904 17.046 -27.189 1.00 46.91 161 PRO A N 1
ATOM 1216 C CA . PRO A 1 161 ? 23.293 16.019 -26.375 1.00 46.91 161 PRO A CA 1
ATOM 1217 C C . PRO A 1 161 ? 22.219 16.755 -25.590 1.00 46.91 161 PRO A C 1
ATOM 1219 O O . PRO A 1 161 ? 22.558 17.613 -24.774 1.00 46.91 161 PRO A O 1
ATOM 1222 N N . THR A 1 162 ? 20.940 16.500 -25.890 1.00 50.44 162 THR A N 1
ATOM 1223 C CA . THR A 1 162 ? 19.841 16.956 -25.045 1.00 50.44 162 THR A CA 1
ATOM 1224 C C . THR A 1 162 ? 20.287 16.571 -23.655 1.00 50.44 162 THR A C 1
ATOM 1226 O O . THR A 1 162 ? 20.495 15.380 -23.399 1.00 50.44 162 THR A O 1
ATOM 1229 N N . ARG A 1 163 ? 20.615 17.579 -22.831 1.00 52.88 163 ARG A N 1
ATOM 1230 C CA . ARG A 1 163 ? 21.195 17.349 -21.508 1.00 52.88 163 ARG A CA 1
ATOM 1231 C C . ARG A 1 163 ? 20.316 16.301 -20.848 1.00 52.88 163 ARG A C 1
ATOM 1233 O O . ARG A 1 163 ? 19.107 16.343 -21.052 1.00 52.88 163 ARG A O 1
ATOM 1240 N N . LEU A 1 164 ? 20.905 15.348 -20.133 1.00 50.66 164 LEU A N 1
ATOM 1241 C CA . LEU A 1 164 ? 20.162 14.261 -19.488 1.00 50.66 164 LEU A CA 1
ATOM 1242 C C . LEU A 1 164 ? 18.882 14.787 -18.800 1.00 50.66 164 LEU A C 1
ATOM 1244 O O . LEU A 1 164 ? 17.816 14.219 -18.980 1.00 50.66 164 LEU A O 1
ATOM 1248 N N . GLU A 1 165 ? 18.978 15.972 -18.195 1.00 54.75 165 GLU A N 1
ATOM 1249 C CA . GLU A 1 165 ? 17.896 16.774 -17.611 1.00 54.75 165 GLU A CA 1
ATOM 1250 C C . GLU A 1 165 ? 16.705 17.072 -18.552 1.00 54.75 165 GLU A C 1
ATOM 1252 O O . GLU A 1 165 ? 15.553 17.037 -18.130 1.00 54.75 165 GLU A O 1
ATOM 1257 N N . ALA A 1 166 ? 16.942 17.373 -19.831 1.00 53.38 166 ALA A N 1
ATOM 1258 C CA . ALA A 1 166 ? 15.896 17.613 -20.827 1.00 53.38 166 ALA A CA 1
ATOM 1259 C C . ALA A 1 166 ? 15.171 16.315 -21.217 1.00 53.38 166 ALA A C 1
ATOM 1261 O O . ALA A 1 166 ? 13.947 16.310 -21.335 1.00 53.38 166 ALA A O 1
ATOM 1262 N N . PHE A 1 167 ? 15.910 15.208 -21.352 1.00 55.81 167 PHE A N 1
ATOM 1263 C CA . PHE A 1 167 ? 15.322 13.885 -21.574 1.00 55.81 167 PHE A CA 1
ATOM 1264 C C . PHE A 1 167 ? 14.538 13.405 -20.343 1.00 55.81 167 PHE A C 1
ATOM 1266 O O . PHE A 1 167 ? 13.420 12.918 -20.482 1.00 55.81 167 PHE A O 1
ATOM 1273 N N . GLU A 1 168 ? 15.084 13.592 -19.140 1.00 62.22 168 GLU A N 1
ATOM 1274 C CA . GLU A 1 168 ? 14.414 13.298 -17.870 1.00 62.22 168 GLU A CA 1
ATOM 1275 C C . GLU A 1 168 ? 13.141 14.137 -17.715 1.00 62.22 168 GLU A C 1
ATOM 1277 O O . GLU A 1 168 ? 12.088 13.594 -17.397 1.00 62.22 168 GLU A O 1
ATOM 1282 N N . SER A 1 169 ? 13.184 15.427 -18.057 1.00 63.16 169 SER A N 1
ATOM 1283 C CA . SER A 1 169 ? 12.011 16.308 -18.036 1.00 63.16 169 SER A CA 1
ATOM 1284 C C . SER A 1 169 ? 10.923 15.897 -19.038 1.00 63.16 169 SER A C 1
ATOM 1286 O O . SER A 1 169 ? 9.727 16.025 -18.757 1.00 63.16 169 SER A O 1
ATOM 1288 N N . ASP A 1 170 ? 11.301 15.422 -20.226 1.00 60.59 170 ASP A N 1
ATOM 1289 C CA . ASP A 1 170 ? 10.346 14.893 -21.206 1.00 60.59 170 ASP A CA 1
ATOM 1290 C C . ASP A 1 170 ? 9.761 13.549 -20.756 1.00 60.59 170 ASP A C 1
ATOM 1292 O O . ASP A 1 170 ? 8.549 13.342 -20.860 1.00 60.59 170 ASP A O 1
ATOM 1296 N N . ALA A 1 171 ? 10.583 12.671 -20.180 1.00 58.12 171 ALA A N 1
ATOM 1297 C CA . ALA A 1 171 ? 10.135 11.406 -19.611 1.00 58.12 171 ALA A CA 1
ATOM 1298 C C . ALA A 1 171 ? 9.169 11.631 -18.436 1.00 58.12 171 ALA A C 1
ATOM 1300 O O . ALA A 1 171 ? 8.094 11.036 -18.403 1.00 58.12 171 ALA A O 1
ATOM 1301 N N . GLU A 1 172 ? 9.483 12.541 -17.512 1.00 72.44 172 GLU A N 1
ATOM 1302 C CA . GLU A 1 172 ? 8.608 12.915 -16.395 1.00 72.44 172 GLU A CA 1
ATOM 1303 C C . GLU A 1 172 ? 7.270 13.486 -16.872 1.00 72.44 172 GLU A C 1
ATOM 1305 O O . GLU A 1 172 ? 6.219 13.136 -16.327 1.00 72.44 172 GLU A O 1
ATOM 1310 N N . ARG A 1 173 ? 7.275 14.320 -17.920 1.00 70.38 173 ARG A N 1
ATOM 1311 C CA . ARG A 1 173 ? 6.040 14.829 -18.535 1.00 70.38 173 ARG A CA 1
ATOM 1312 C C . ARG A 1 173 ? 5.210 13.716 -19.162 1.00 70.38 173 ARG A C 1
ATOM 1314 O O . ARG A 1 173 ? 3.995 13.703 -18.969 1.00 70.38 173 ARG A O 1
ATOM 1321 N N . ALA A 1 174 ? 5.844 12.777 -19.861 1.00 62.03 174 ALA A N 1
ATOM 1322 C CA . ALA A 1 174 ? 5.165 11.625 -20.445 1.00 62.03 174 ALA A CA 1
ATOM 1323 C C . ALA A 1 174 ? 4.560 10.713 -19.363 1.00 62.03 174 ALA A C 1
ATOM 1325 O O . ALA A 1 174 ? 3.389 10.345 -19.454 1.00 62.03 174 ALA A O 1
ATOM 1326 N N . PHE A 1 175 ? 5.302 10.424 -18.288 1.00 67.62 175 PHE A N 1
ATOM 1327 C CA . PHE A 1 175 ? 4.791 9.653 -17.150 1.00 67.62 175 PHE A CA 1
ATOM 1328 C C . PHE A 1 175 ? 3.649 10.371 -16.423 1.00 67.62 175 PHE A C 1
ATOM 1330 O O . PHE A 1 175 ? 2.671 9.738 -16.028 1.00 67.62 175 PHE A O 1
ATOM 1337 N N . ALA A 1 176 ? 3.733 11.693 -16.261 1.00 72.62 176 ALA A N 1
ATOM 1338 C CA . ALA A 1 176 ? 2.669 12.477 -15.645 1.00 72.62 176 ALA A CA 1
ATOM 1339 C C . ALA A 1 176 ? 1.393 12.506 -16.500 1.00 72.62 176 ALA A C 1
ATOM 1341 O O . ALA A 1 176 ? 0.299 12.440 -15.940 1.00 72.62 176 ALA A O 1
ATOM 1342 N N . ALA A 1 177 ? 1.522 12.584 -17.827 1.00 67.06 177 ALA A N 1
ATOM 1343 C CA . ALA A 1 177 ? 0.393 12.514 -18.750 1.00 67.06 177 ALA A CA 1
ATOM 1344 C C . ALA A 1 177 ? -0.273 11.130 -18.729 1.00 67.06 177 ALA A C 1
ATOM 1346 O O . ALA A 1 177 ? -1.495 11.043 -18.641 1.00 67.06 177 ALA A O 1
ATOM 1347 N N . GLU A 1 178 ? 0.517 10.054 -18.719 1.00 62.34 178 GLU A N 1
ATOM 1348 C CA . GLU A 1 178 ? -0.022 8.692 -18.647 1.00 62.34 178 GLU A CA 1
ATOM 1349 C C . GLU A 1 178 ? -0.711 8.425 -17.301 1.00 62.34 178 GLU A C 1
ATOM 1351 O O . GLU A 1 178 ? -1.773 7.810 -17.256 1.00 62.34 178 GLU A O 1
ATOM 1356 N N . ARG A 1 179 ? -0.177 8.966 -16.200 1.00 74.19 179 ARG A N 1
ATOM 1357 C CA 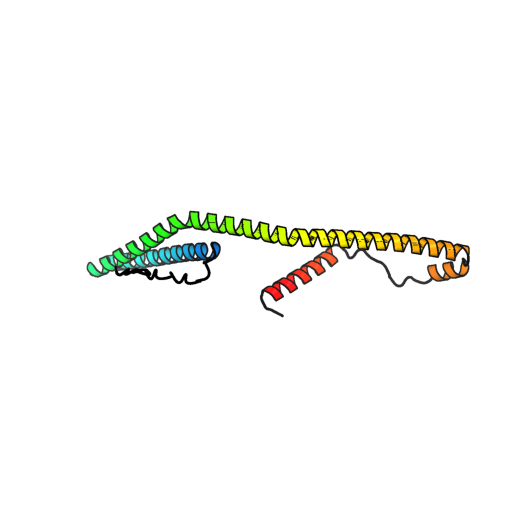. ARG A 1 179 ? -0.836 8.912 -14.889 1.00 74.19 179 ARG A CA 1
ATOM 1358 C C . ARG A 1 179 ? -2.185 9.640 -14.888 1.00 74.19 179 ARG A C 1
ATOM 1360 O O . ARG A 1 179 ? -3.158 9.063 -14.421 1.00 74.19 179 ARG A O 1
ATOM 1367 N N . ARG A 1 180 ? -2.271 10.850 -15.459 1.00 73.88 180 ARG A N 1
ATOM 1368 C CA . ARG A 1 180 ? -3.552 11.579 -15.591 1.00 73.88 180 ARG A CA 1
ATOM 1369 C C . ARG A 1 180 ? -4.562 10.802 -16.430 1.00 73.88 180 ARG A C 1
ATOM 1371 O O . ARG A 1 180 ? -5.717 10.680 -16.042 1.00 73.88 180 ARG A O 1
ATOM 1378 N N . ARG A 1 181 ? -4.101 10.186 -17.523 1.00 72.44 181 ARG A N 1
ATOM 1379 C CA . ARG A 1 181 ? -4.931 9.317 -18.360 1.00 72.44 181 ARG A CA 1
ATOM 1380 C C . ARG A 1 181 ? -5.477 8.115 -17.584 1.00 72.44 181 ARG A C 1
ATOM 1382 O O . ARG A 1 181 ? -6.646 7.776 -17.746 1.00 72.44 181 ARG A O 1
ATOM 1389 N N . LEU A 1 182 ? -4.654 7.472 -16.754 1.00 71.69 182 LEU A N 1
ATOM 1390 C CA . LEU A 1 182 ? -5.080 6.367 -15.885 1.00 71.69 182 LEU A CA 1
ATOM 1391 C C . LEU A 1 182 ? -6.067 6.823 -14.799 1.00 71.69 182 LEU A C 1
ATOM 1393 O O . LEU A 1 182 ? -6.933 6.048 -14.400 1.00 71.69 182 LEU A O 1
ATOM 1397 N N . GLU A 1 183 ? -5.962 8.074 -14.357 1.00 83.81 183 GLU A N 1
ATOM 1398 C CA . GLU A 1 183 ? -6.883 8.720 -13.414 1.00 83.81 183 GLU A CA 1
ATOM 1399 C C . GLU A 1 183 ? -8.168 9.246 -14.094 1.00 83.81 183 GLU A C 1
ATOM 1401 O O . GLU A 1 183 ? -9.111 9.629 -13.406 1.00 83.81 183 GLU A O 1
ATOM 1406 N N . GLY A 1 184 ? -8.253 9.184 -15.430 1.00 74.62 184 GLY A N 1
ATOM 1407 C CA . GLY A 1 184 ? -9.429 9.571 -16.216 1.00 74.62 184 GLY A CA 1
ATOM 1408 C C . GLY A 1 184 ? -9.489 11.048 -16.618 1.00 74.62 184 GLY A C 1
ATOM 1409 O O . GLY A 1 184 ? -10.483 11.461 -17.219 1.00 74.62 184 GLY A O 1
ATOM 1410 N N . ASP A 1 185 ? -8.435 11.817 -16.339 1.00 62.12 185 ASP A N 1
ATOM 1411 C CA . ASP A 1 185 ? -8.302 13.218 -16.738 1.00 62.12 185 ASP A CA 1
ATOM 1412 C C . ASP A 1 185 ? -7.643 13.311 -18.126 1.00 62.12 185 ASP A C 1
ATOM 1414 O O . ASP A 1 185 ? -6.525 12.826 -18.333 1.00 62.12 185 ASP A O 1
ATOM 1418 N N . TRP A 1 186 ? -8.353 13.927 -19.080 1.00 58.25 186 TRP A N 1
ATOM 1419 C CA . TRP A 1 186 ? -7.908 14.157 -20.464 1.00 58.25 186 TRP A CA 1
ATOM 1420 C C . TRP A 1 186 ? -7.358 15.569 -20.667 1.00 58.25 186 TRP A C 1
ATOM 1422 O O . TRP A 1 186 ? -8.014 16.532 -20.208 1.00 58.25 186 TRP A O 1
#

Radius of gyration: 37.55 Å; chains: 1; bounding box: 81×89×97 Å

Foldseek 3Di:
DDDDDDDPPPPDPDPPPPPPPDQALVRVLVVLVVQLVVLVVQLVVLVVVLVVCVVDVHDPVVNVVSVVSNVVSVVSNVVSVVCNVVSVVRNVVVVVVVVVVVCVVVVVVVVVVVVVVVVVVVVVVVVVVVVVVVLVVCCVVPVPVSVVVVPPPPPPPPPPVCPVVNVVVVVVVVVVVVVCVVVVHD

Sequence (186 aa):
MIKVGAKSSALQPQAVESEAPSESPATALARADAERLAALAEREQLIGRRAEMLAGEAADDEVEVVDLAIARANRTIERRQLALPALRSRAEDARRQQTEADFAAFYDRYRQAQNDFGLAYGAAVETRARLAAIVDAAASRFAGRVSAFMAYPVADLTLEPTRLEAFESDAERAFAAERRRLEGDW

Secondary structure (DSSP, 8-state):
------------------------HHHHHHHHHHHHHHHHHHHHHHHHHHHHHHHTT--HHHHHHHHHHHHHHHHHHHHHHHHHHHHHHHHHHHHHHHHHHHHHHHHHHHHHHHHHHHHHHHHHHHHHHHHHHHHHHHHHH-HHHHHHHHTS---S-------HHHHHHHHHHHHHHHHHHHHT--

Organism: Methylocella silvestris (NCBI:txid199596)

pLDDT: mean 77.63, std 19.36, range [37.06, 98.06]